Protein AF-A0A3M1VSJ2-F1 (afdb_monomer)

Mean predicted aligned error: 21.4 Å

Nearest PDB structures (foldseek):
  1m27-assembly1_A  TM=4.022E-01  e=3.064E+00  Homo sapiens
  2ysx-assembly1_A  TM=4.055E-01  e=4.580E+00  Homo sapiens

Foldseek 3Di:
DWDWDWAQDQDPVPRDRDIWIWTADPVQWIWTADPPPRDIDTRHHPVVRVVVVVVVPDDDPDDDDDDDDDDDDDDDDDDDDDDDDDDDDDDDPPPPDPPQPDVVQLLVQLVVLCVVVVFFSVLSSCCSRVVDPSVRRVVLLVVLVVVVVPDPPPPPPVVVVVVVVVVVVVVVVVVVPPDPDDDDDDDDDDDDDDDDDDDDPDDDDDPDPPDDPDPQCQDWDFFAEPVRATAKTWHLDVLVVLLCCCVRNVVFVKAWFFWFADVVGDPFKIWGWIATPPDVVRIKTFIWGDDVVNNTIMFHPSHDHGDIGHDDDDPRPGHTGTRDNDD

Radius of gyration: 34.45 Å; Cα contacts (8 Å, |Δi|>4): 408; chains: 1; bounding box: 85×85×110 Å

Secondary structure (DSSP, 8-state):
---EEEE----TTT---PPEEEEE-TTSEEEEEETTT--EEEEEEHHHHHHHHHHHT---------------------------------------PPPP--HHHHHHHHHHHHHHHT--HHHHHHHHTTSS-HHHHHHHHHHHHHHTT-S------HHHHHHHHHHHHHHHHHHHHS-------------------------PPPPPPPPPPPPP----EEEE-TTS-EEEEEESSHHHHHHHHHHH-TTS-EEEEEEEE-SS--TTEEEEEEEETTSSSSEEEEEEEEETTTTEEEEE-SSSPPPEEEPP-PPTT---EEPP---

Solvent-accessible surface area (backbone atoms only — not comparable to full-atom values): 20460 Å² total; per-residue (Å²): 135,75,63,78,45,80,44,88,44,66,40,85,88,76,72,50,79,48,60,22,48,32,43,56,45,99,87,57,29,27,37,35,33,33,75,87,79,67,50,76,47,70,78,38,54,49,69,63,52,54,53,48,54,54,61,73,67,56,78,81,79,79,82,78,89,82,81,90,83,89,82,89,82,85,82,87,88,87,88,77,91,84,83,87,83,84,88,81,90,74,90,69,78,76,79,71,72,77,74,76,71,54,68,70,57,26,53,56,46,7,51,54,45,12,67,74,66,73,41,57,55,68,52,19,35,35,35,45,68,66,79,38,55,70,69,57,41,54,49,50,54,50,49,28,60,54,54,69,71,64,59,84,76,74,77,78,52,66,66,59,58,51,50,51,53,51,52,54,52,52,54,53,50,53,62,71,67,53,79,80,79,84,79,88,89,82,88,86,92,85,88,86,89,89,89,84,80,94,74,79,87,76,77,74,80,72,83,75,74,79,78,73,79,76,76,81,75,83,59,73,45,80,31,54,27,96,87,67,42,55,1,21,34,36,15,71,40,64,61,60,32,36,51,48,48,34,66,65,44,76,89,43,71,42,42,50,48,22,46,31,67,38,89,78,78,42,97,54,38,33,25,34,31,27,38,27,84,82,44,88,70,36,53,26,23,32,60,33,35,58,37,78,92,76,66,23,20,32,29,53,83,42,66,45,65,50,65,74,43,74,47,78,88,73,63,80,75,66,73,59,49,73,41,81,65,85,126

Structure (mmCIF, N/CA/C/O backbone):
data_AF-A0A3M1VSJ2-F1
#
_entry.id   AF-A0A3M1VSJ2-F1
#
loop_
_atom_site.group_PDB
_atom_site.id
_atom_site.type_symbol
_atom_site.label_atom_id
_atom_site.label_alt_id
_atom_site.label_comp_id
_atom_site.label_asym_id
_atom_site.label_entity_id
_atom_site.label_seq_id
_atom_site.pdbx_PDB_ins_code
_atom_site.Cartn_x
_atom_site.Cartn_y
_atom_site.Cart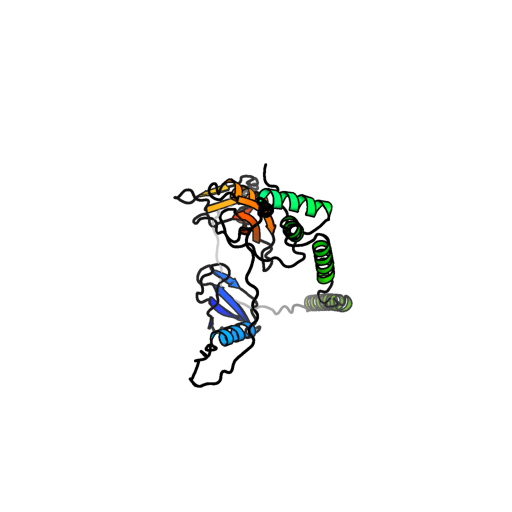n_z
_atom_site.occupancy
_atom_site.B_iso_or_equiv
_atom_site.auth_seq_id
_atom_site.auth_comp_id
_atom_site.auth_asym_id
_atom_site.auth_atom_id
_atom_site.pdbx_PDB_model_num
ATOM 1 N N . MET A 1 1 ? 21.092 -12.692 34.404 1.00 47.50 1 MET A N 1
ATOM 2 C CA . MET A 1 1 ? 21.188 -11.263 34.773 1.00 47.50 1 MET A CA 1
ATOM 3 C C . MET A 1 1 ? 21.092 -10.501 33.464 1.00 47.50 1 MET A C 1
ATOM 5 O O . MET A 1 1 ? 22.038 -10.584 32.698 1.00 47.50 1 MET A O 1
ATOM 9 N N . SER A 1 2 ? 19.942 -9.899 33.148 1.00 49.97 2 SER A N 1
ATOM 10 C CA . SER A 1 2 ? 19.773 -9.152 31.892 1.00 49.97 2 SER A CA 1
ATOM 11 C C . SER A 1 2 ? 20.467 -7.799 32.017 1.00 49.97 2 SER A C 1
ATOM 13 O O . SER A 1 2 ? 20.151 -7.023 32.921 1.00 49.97 2 SER A O 1
ATOM 15 N N . THR A 1 3 ? 21.435 -7.532 31.147 1.00 58.31 3 THR A N 1
ATOM 16 C CA . THR A 1 3 ? 22.119 -6.239 31.074 1.00 58.31 3 THR A CA 1
ATOM 17 C C . THR A 1 3 ? 21.271 -5.326 30.195 1.00 58.31 3 THR A C 1
ATOM 19 O O . THR A 1 3 ? 21.150 -5.567 28.999 1.00 58.31 3 THR A O 1
ATOM 22 N N . ALA A 1 4 ? 20.626 -4.319 30.784 1.00 61.38 4 ALA A N 1
ATOM 23 C CA . ALA A 1 4 ? 19.899 -3.319 30.010 1.00 61.38 4 ALA A CA 1
ATOM 24 C C . ALA A 1 4 ? 20.908 -2.332 29.409 1.00 61.38 4 ALA A C 1
ATOM 26 O O . ALA A 1 4 ? 21.629 -1.658 30.147 1.00 61.38 4 ALA A O 1
ATOM 27 N N . CYS A 1 5 ? 20.962 -2.256 28.081 1.00 66.38 5 CYS A N 1
ATOM 28 C CA . CYS A 1 5 ? 21.772 -1.280 27.358 1.00 66.38 5 CYS A CA 1
ATOM 29 C C . CYS A 1 5 ? 20.848 -0.301 26.625 1.00 66.38 5 CYS A C 1
ATOM 31 O O . CYS A 1 5 ? 19.807 -0.686 26.089 1.00 66.38 5 CYS A O 1
ATOM 33 N N . THR A 1 6 ? 21.216 0.976 26.607 1.00 65.31 6 THR A N 1
ATOM 34 C CA . THR A 1 6 ? 20.493 2.004 25.851 1.00 65.31 6 THR A CA 1
ATOM 35 C C . THR A 1 6 ? 21.225 2.224 24.541 1.00 65.31 6 THR A C 1
ATOM 37 O O . THR A 1 6 ? 22.411 2.542 24.568 1.00 65.31 6 THR A O 1
ATOM 40 N N . VAL A 1 7 ? 20.532 2.069 23.412 1.00 69.94 7 VAL A N 1
ATOM 41 C CA . VAL A 1 7 ? 21.132 2.267 22.088 1.00 69.94 7 VAL A CA 1
ATOM 42 C C . VAL A 1 7 ? 20.376 3.347 21.320 1.00 69.94 7 VAL A C 1
ATOM 44 O O . VAL A 1 7 ? 19.140 3.385 21.317 1.00 69.94 7 VAL A O 1
ATOM 47 N N . GLN A 1 8 ? 21.113 4.242 20.657 1.00 69.06 8 GLN A N 1
ATOM 48 C CA . GLN A 1 8 ? 20.529 5.271 19.800 1.00 69.06 8 GLN A CA 1
ATOM 49 C C . GLN A 1 8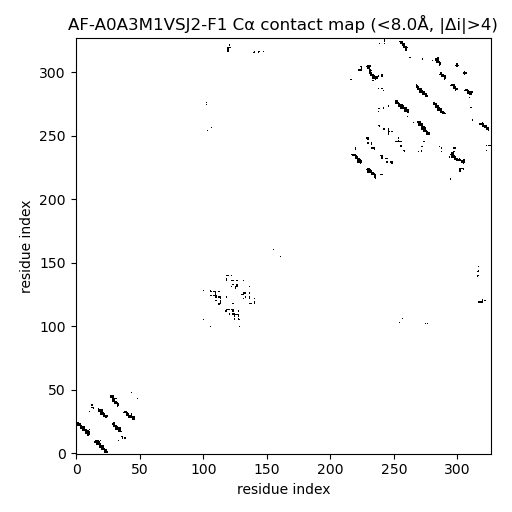 ? 20.187 4.687 18.427 1.00 69.06 8 GLN A C 1
ATOM 51 O O . GLN A 1 8 ? 21.039 4.525 17.559 1.00 69.06 8 GLN A O 1
ATOM 56 N N . PHE A 1 9 ? 18.905 4.395 18.224 1.00 71.25 9 PHE A N 1
ATOM 57 C CA . PHE A 1 9 ? 18.364 3.960 16.943 1.00 71.25 9 PHE A CA 1
ATOM 58 C C . PHE A 1 9 ? 17.183 4.826 16.529 1.00 71.25 9 PHE A C 1
ATOM 60 O O . PHE A 1 9 ? 16.376 5.256 17.348 1.00 71.25 9 PHE A O 1
ATOM 67 N N . PHE A 1 10 ? 17.029 5.011 15.221 1.00 74.00 10 PHE A N 1
ATOM 68 C CA . PHE A 1 10 ? 15.846 5.646 14.663 1.00 74.00 10 PHE A CA 1
ATOM 69 C C . PHE A 1 10 ? 14.708 4.634 14.591 1.00 74.00 10 PHE A C 1
ATOM 71 O O . PHE A 1 10 ? 14.761 3.657 13.839 1.00 74.00 10 PHE A O 1
ATOM 78 N N . CYS A 1 11 ? 13.642 4.881 15.348 1.00 76.69 11 CYS A N 1
ATOM 79 C CA . CYS A 1 11 ? 12.446 4.070 15.221 1.00 76.69 11 CYS A CA 1
ATOM 80 C C . CYS A 1 11 ? 11.749 4.395 13.894 1.00 76.69 11 CYS A C 1
ATOM 82 O O . CYS A 1 11 ? 11.155 5.461 13.723 1.00 76.69 11 CYS A O 1
ATOM 84 N N . VAL A 1 12 ? 11.760 3.432 12.971 1.00 74.75 12 VAL A N 1
ATOM 85 C CA . VAL A 1 12 ? 11.155 3.539 11.628 1.00 74.75 12 VAL A CA 1
ATOM 86 C C . VAL A 1 12 ? 9.660 3.894 11.691 1.00 74.75 12 VAL A C 1
ATOM 88 O O . VAL A 1 12 ? 9.103 4.480 10.765 1.00 74.75 12 VAL A O 1
ATOM 91 N N . THR A 1 13 ? 8.997 3.558 12.799 1.00 70.19 13 THR A N 1
ATOM 92 C CA . THR A 1 13 ? 7.559 3.768 13.008 1.00 70.19 13 THR A CA 1
ATOM 93 C C . THR A 1 13 ? 7.204 5.211 13.364 1.00 70.19 13 THR A C 1
ATOM 95 O O . THR A 1 13 ? 6.156 5.683 12.920 1.00 70.19 13 THR A O 1
ATOM 98 N N . CYS A 1 14 ? 8.024 5.900 14.162 1.00 77.00 14 CYS A N 1
ATOM 99 C CA . CYS A 1 14 ? 7.747 7.274 14.596 1.00 77.00 14 CYS A CA 1
ATOM 100 C C . CYS A 1 14 ? 8.678 8.322 13.979 1.00 77.00 14 CYS A C 1
ATOM 102 O O . CYS A 1 14 ? 8.377 9.502 14.097 1.00 77.00 14 CYS A O 1
ATOM 104 N N . GLY A 1 15 ? 9.770 7.928 13.314 1.00 66.62 15 GLY A N 1
ATOM 105 C CA . GLY A 1 15 ? 10.720 8.849 12.674 1.00 66.62 15 GLY A CA 1
ATOM 106 C C . GLY A 1 15 ? 11.572 9.668 13.651 1.00 66.62 15 GLY A C 1
ATOM 107 O O . GLY A 1 15 ? 12.531 10.308 13.235 1.00 66.62 15 GLY A O 1
ATOM 108 N N . ASP A 1 16 ? 11.254 9.619 14.943 1.00 62.22 16 ASP A N 1
ATOM 109 C CA . ASP A 1 16 ? 12.023 10.244 16.011 1.00 62.22 16 ASP A CA 1
ATOM 110 C C . ASP A 1 16 ? 13.300 9.434 16.295 1.00 62.22 16 ASP A C 1
ATOM 112 O O . ASP A 1 16 ? 13.242 8.245 16.625 1.00 62.22 16 ASP A O 1
ATOM 116 N N . GLY A 1 17 ? 14.456 10.096 16.198 1.00 59.28 17 GLY A N 1
ATOM 117 C CA . GLY A 1 17 ? 15.773 9.570 16.581 1.00 59.28 17 GLY A CA 1
ATOM 118 C C . GLY A 1 17 ? 15.986 9.542 18.090 1.00 59.28 17 GLY A C 1
ATOM 119 O O . GLY A 1 17 ? 16.930 10.146 18.586 1.00 59.28 17 GLY A O 1
ATOM 120 N N . ARG A 1 18 ? 15.067 8.923 18.835 1.00 63.59 18 ARG A N 1
ATOM 121 C CA . ARG A 1 18 ? 15.167 8.798 20.295 1.00 63.59 18 ARG A CA 1
ATOM 122 C C . ARG A 1 18 ? 15.625 7.405 20.705 1.00 63.59 18 ARG A C 1
ATOM 124 O O . ARG A 1 18 ? 15.374 6.428 20.009 1.00 63.59 18 ARG A O 1
ATOM 131 N N . GLU A 1 19 ? 16.246 7.358 21.877 1.00 70.12 19 GLU A N 1
ATOM 132 C CA . GLU A 1 19 ? 16.793 6.168 22.527 1.00 70.12 19 GLU A CA 1
ATOM 133 C C . GLU A 1 19 ? 15.803 4.992 22.539 1.00 70.12 19 GLU A C 1
ATOM 135 O O . GLU A 1 19 ? 14.631 5.132 22.909 1.00 70.12 19 GLU A O 1
ATOM 140 N N . MET A 1 20 ? 16.285 3.821 22.119 1.00 80.19 20 MET A N 1
ATOM 141 C CA . MET A 1 20 ? 15.569 2.556 22.250 1.00 80.19 20 MET A CA 1
ATOM 142 C C . MET A 1 20 ? 16.160 1.774 23.423 1.00 80.19 20 MET A C 1
ATOM 144 O O . MET A 1 20 ? 17.380 1.726 23.597 1.00 80.19 20 MET A O 1
ATOM 148 N N . SER A 1 21 ? 15.300 1.148 24.224 1.00 81.94 21 SER A N 1
ATOM 149 C CA . SER A 1 21 ? 15.745 0.230 25.271 1.00 81.94 21 SER A CA 1
ATOM 150 C C . SER A 1 21 ? 16.064 -1.121 24.642 1.00 81.94 21 SER A C 1
ATOM 152 O O . SER A 1 21 ? 15.198 -1.678 23.962 1.00 81.94 21 SER A O 1
ATOM 154 N N . ALA A 1 22 ? 17.271 -1.637 24.867 1.00 85.44 22 ALA A N 1
ATOM 155 C CA . ALA A 1 22 ? 17.683 -2.955 24.412 1.00 85.44 22 ALA A CA 1
ATOM 156 C C . ALA A 1 22 ? 17.707 -3.946 25.579 1.00 85.44 22 ALA A C 1
ATOM 158 O O . ALA A 1 22 ? 18.311 -3.677 26.621 1.00 85.44 22 ALA A O 1
ATOM 159 N N . GLU A 1 23 ? 17.079 -5.101 25.381 1.00 87.25 23 GLU A N 1
ATOM 160 C CA . GLU A 1 23 ? 17.193 -6.254 26.267 1.00 87.25 23 GLU A CA 1
ATOM 161 C C . GLU A 1 23 ? 17.887 -7.399 25.525 1.00 87.25 23 GLU A C 1
ATOM 163 O O . GLU A 1 23 ? 17.466 -7.813 24.443 1.00 87.25 23 GLU A O 1
ATOM 168 N N . GLU A 1 24 ? 18.986 -7.888 26.097 1.00 86.31 24 GLU A N 1
ATOM 169 C CA . GLU A 1 24 ? 19.729 -9.027 25.563 1.00 86.31 24 GLU A CA 1
ATOM 170 C C . GLU A 1 24 ? 19.132 -10.342 26.061 1.00 86.31 24 GLU A C 1
ATOM 172 O O . GLU A 1 24 ? 18.945 -10.553 27.263 1.00 86.31 24 GLU A O 1
ATOM 177 N N . ARG A 1 25 ? 18.843 -11.236 25.117 1.00 87.31 25 ARG A N 1
ATOM 178 C CA . ARG A 1 25 ? 18.373 -12.596 25.373 1.00 87.31 25 ARG A CA 1
ATOM 179 C C . ARG A 1 25 ? 19.556 -13.547 25.556 1.00 87.31 25 ARG A C 1
ATOM 181 O O . ARG A 1 25 ? 20.661 -13.304 25.078 1.00 87.31 25 ARG A O 1
ATOM 188 N N . GLU A 1 26 ? 19.303 -14.691 26.190 1.00 82.94 26 GLU A N 1
ATOM 189 C CA . GLU A 1 26 ? 20.313 -15.742 26.415 1.00 82.94 26 GLU A CA 1
ATOM 190 C C . GLU A 1 26 ? 20.901 -16.335 25.118 1.00 82.94 26 GLU A C 1
ATOM 192 O O . GLU A 1 26 ? 21.971 -16.936 25.147 1.00 82.94 26 GLU A O 1
ATOM 197 N N . ASP A 1 27 ? 20.226 -16.159 23.979 1.00 84.25 27 ASP A N 1
ATOM 198 C CA . ASP A 1 27 ? 20.672 -16.588 22.649 1.00 84.25 27 ASP A CA 1
ATOM 199 C C . ASP A 1 27 ? 21.572 -15.553 21.933 1.00 84.25 27 ASP A C 1
ATOM 201 O O . ASP A 1 27 ? 21.979 -15.784 20.793 1.00 84.25 27 ASP A O 1
ATOM 205 N N . GLY A 1 28 ? 21.908 -14.432 22.587 1.00 84.06 28 GLY A N 1
ATOM 206 C CA . GLY A 1 28 ? 22.745 -13.363 22.026 1.00 84.06 28 GLY A CA 1
ATOM 207 C C . GLY A 1 28 ? 22.013 -12.444 21.040 1.00 84.06 28 GLY A C 1
ATOM 208 O O . GLY A 1 28 ? 22.646 -11.654 20.331 1.00 84.06 28 GLY A O 1
ATOM 209 N N . LEU A 1 29 ? 20.682 -12.550 20.966 1.00 87.12 29 LEU A N 1
ATOM 210 C CA . LEU A 1 29 ? 19.832 -11.642 20.203 1.00 87.12 29 LEU A CA 1
ATOM 211 C C . LEU A 1 29 ? 19.319 -10.508 21.094 1.00 87.12 29 LEU A C 1
ATOM 213 O O . LEU A 1 29 ? 19.080 -10.677 22.289 1.00 87.12 29 LEU A O 1
ATOM 217 N N . LEU A 1 30 ? 19.119 -9.344 20.485 1.00 86.44 30 LEU A N 1
ATOM 218 C CA . LEU A 1 30 ? 18.579 -8.160 21.135 1.00 86.44 30 LEU A CA 1
ATOM 219 C C . LEU A 1 30 ? 17.105 -7.981 20.775 1.00 86.44 30 LEU A C 1
ATOM 221 O O . LEU A 1 30 ? 16.714 -8.055 19.601 1.00 86.44 30 LEU A O 1
ATOM 225 N N . ASP A 1 31 ? 16.318 -7.687 21.802 1.00 86.50 31 ASP A N 1
ATOM 226 C CA . ASP A 1 31 ? 14.961 -7.176 21.703 1.00 86.50 31 ASP A CA 1
ATOM 227 C C . ASP A 1 31 ? 15.002 -5.663 21.992 1.00 86.50 31 ASP A C 1
ATOM 229 O O . ASP A 1 31 ? 15.399 -5.225 23.070 1.00 86.50 31 ASP A O 1
ATOM 233 N N . LEU A 1 32 ? 14.646 -4.843 21.001 1.00 88.38 32 LEU A N 1
ATOM 234 C CA . LEU A 1 32 ? 14.640 -3.383 21.094 1.00 88.38 32 LEU A CA 1
ATOM 235 C C . LEU A 1 32 ? 13.206 -2.872 21.226 1.00 88.38 32 LEU A C 1
ATOM 237 O O . LEU A 1 32 ? 12.345 -3.206 20.409 1.00 88.38 32 LEU A O 1
ATOM 241 N N . VAL A 1 33 ? 12.956 -1.998 22.199 1.00 86.56 33 VAL A N 1
ATOM 242 C CA . VAL A 1 33 ? 11.653 -1.346 22.384 1.00 86.56 33 VAL A CA 1
ATOM 243 C C . VAL A 1 33 ? 11.795 0.156 22.225 1.00 86.56 33 VAL A C 1
ATOM 245 O O . VAL A 1 33 ? 12.609 0.808 22.879 1.00 86.56 33 VAL A O 1
ATOM 248 N N . CYS A 1 34 ? 10.983 0.732 21.343 1.00 83.75 34 CYS A N 1
ATOM 249 C CA . CYS A 1 34 ? 10.929 2.175 21.188 1.00 83.75 34 CYS A CA 1
ATOM 250 C C . CYS A 1 34 ? 10.181 2.802 22.371 1.00 83.75 34 CYS A C 1
ATOM 252 O O . CYS A 1 34 ? 8.973 2.601 22.512 1.00 83.75 34 CYS A O 1
ATOM 254 N N . GLY A 1 35 ? 10.858 3.641 23.158 1.00 77.75 35 GLY A N 1
ATOM 255 C CA . GLY A 1 35 ? 10.241 4.327 24.299 1.00 77.75 35 GLY A CA 1
ATOM 256 C C . GLY A 1 35 ? 9.098 5.285 23.928 1.00 77.75 35 GLY A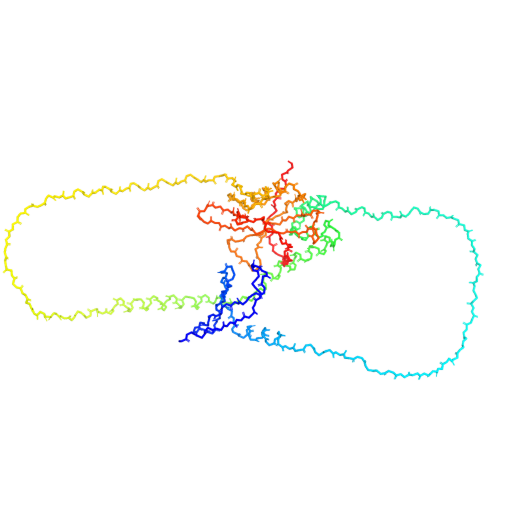 C 1
ATOM 257 O O . GLY A 1 35 ? 8.242 5.566 24.759 1.00 77.75 35 GLY A O 1
ATOM 258 N N . ALA A 1 36 ? 9.040 5.767 22.679 1.00 78.44 36 ALA A N 1
ATOM 259 C CA . ALA A 1 36 ? 8.026 6.730 22.237 1.00 78.44 36 ALA A CA 1
ATOM 260 C C . ALA A 1 36 ? 6.712 6.079 21.776 1.00 78.44 36 ALA A C 1
ATOM 262 O O . ALA A 1 36 ? 5.630 6.577 22.082 1.00 78.44 36 ALA A O 1
ATOM 263 N N . CYS A 1 37 ? 6.790 4.987 21.010 1.00 81.62 37 CYS A N 1
ATOM 264 C CA . CYS A 1 37 ? 5.609 4.344 20.421 1.00 81.62 37 CYS A CA 1
ATOM 265 C C . CYS A 1 37 ? 5.358 2.913 20.912 1.00 81.62 37 CYS A C 1
ATOM 267 O O . CYS A 1 37 ? 4.342 2.328 20.541 1.00 81.62 37 CYS A O 1
ATOM 269 N N . GLY A 1 38 ? 6.255 2.354 21.731 1.00 82.81 38 GLY A N 1
ATOM 270 C CA . GLY A 1 38 ? 6.161 0.985 22.245 1.00 82.81 38 GLY A CA 1
ATOM 271 C C . GLY A 1 38 ? 6.393 -0.098 21.190 1.00 82.81 38 GLY A C 1
ATOM 272 O O . GLY A 1 38 ? 6.079 -1.260 21.430 1.00 82.81 38 GLY A O 1
ATOM 273 N N . GLU A 1 39 ? 6.893 0.265 20.006 1.00 82.06 39 GLU A N 1
ATOM 274 C CA . GLU A 1 39 ? 7.179 -0.697 18.942 1.00 82.06 39 GLU A CA 1
ATOM 275 C C . GLU A 1 39 ? 8.334 -1.617 19.354 1.00 82.06 39 GLU A C 1
ATOM 277 O O . GLU A 1 39 ? 9.373 -1.139 19.813 1.00 82.06 39 GLU A O 1
ATOM 282 N N . HIS A 1 40 ? 8.139 -2.921 19.157 1.00 88.25 40 HIS A N 1
ATOM 283 C CA . HIS A 1 40 ? 9.075 -3.972 19.545 1.00 88.25 40 HIS A CA 1
ATOM 284 C C . HIS A 1 40 ? 9.772 -4.543 18.306 1.00 88.25 40 HIS A C 1
ATOM 286 O O . HIS A 1 40 ? 9.113 -4.993 17.363 1.00 88.25 40 HIS A O 1
ATOM 292 N N . TYR A 1 41 ? 11.099 -4.559 18.316 1.00 85.25 41 TYR A N 1
ATOM 293 C CA . TYR A 1 41 ? 11.934 -5.149 17.278 1.00 85.25 41 TYR A CA 1
ATOM 294 C C . TYR A 1 41 ? 12.724 -6.294 17.897 1.00 85.25 41 TYR A C 1
ATOM 296 O O . TYR A 1 41 ? 13.563 -6.064 18.754 1.00 85.25 41 TYR A O 1
ATOM 304 N N . SER A 1 42 ? 12.438 -7.523 17.482 1.00 90.50 42 SER A N 1
ATOM 305 C CA . SER A 1 42 ? 13.046 -8.723 18.059 1.00 90.50 42 SER A CA 1
ATOM 306 C C . SER A 1 42 ? 13.990 -9.419 17.089 1.00 90.50 42 SER A C 1
ATOM 308 O O . SER A 1 42 ? 13.843 -9.284 15.870 1.00 90.50 42 SER A O 1
ATOM 310 N N . ASN A 1 43 ? 14.869 -10.260 17.630 1.00 88.31 43 ASN A N 1
ATOM 311 C CA . ASN A 1 43 ? 15.847 -11.059 16.881 1.00 88.31 43 ASN A CA 1
ATOM 312 C C . ASN A 1 43 ? 16.905 -10.218 16.152 1.00 88.31 43 ASN A C 1
ATOM 314 O O . ASN A 1 43 ? 17.291 -10.542 15.025 1.00 88.31 43 ASN A O 1
ATOM 318 N N . ILE A 1 44 ? 17.361 -9.125 16.765 1.00 85.81 44 ILE A N 1
ATOM 319 C CA . ILE A 1 44 ? 18.423 -8.301 16.188 1.00 85.81 44 ILE A CA 1
ATOM 320 C C . ILE A 1 44 ? 19.778 -8.858 16.643 1.00 85.81 44 ILE A C 1
ATOM 322 O O . ILE A 1 44 ? 20.015 -8.940 17.847 1.00 85.81 44 ILE A O 1
ATOM 326 N N . PRO A 1 45 ? 20.685 -9.244 15.726 1.00 86.81 45 PRO A N 1
ATOM 327 C CA . PRO A 1 45 ? 22.013 -9.707 16.111 1.00 86.81 45 PRO A CA 1
ATOM 328 C C . PRO A 1 45 ? 22.785 -8.586 16.803 1.00 86.81 45 PRO A C 1
ATOM 330 O O . PRO A 1 45 ? 22.872 -7.482 16.261 1.00 86.81 45 PRO A O 1
ATOM 333 N N . ARG A 1 46 ? 23.401 -8.876 17.951 1.00 82.50 46 ARG A N 1
ATOM 334 C CA . ARG A 1 46 ? 24.235 -7.912 18.683 1.00 82.50 46 ARG A CA 1
ATOM 335 C C . ARG A 1 46 ? 25.320 -7.276 17.809 1.00 82.50 46 ARG A C 1
ATOM 337 O O . ARG A 1 46 ? 25.471 -6.059 17.800 1.00 82.50 46 ARG A O 1
ATOM 344 N N . GLU A 1 47 ? 25.971 -8.074 16.965 1.00 84.81 47 GLU A N 1
ATOM 345 C CA . GLU A 1 47 ? 26.982 -7.587 16.016 1.00 84.81 47 GLU A CA 1
ATOM 346 C C . GLU A 1 47 ? 26.447 -6.527 15.038 1.00 84.81 47 GLU A C 1
ATOM 348 O O . GLU A 1 47 ? 27.194 -5.670 14.571 1.00 84.81 47 GLU A O 1
ATOM 353 N N . ALA A 1 48 ? 25.162 -6.592 14.673 1.00 79.94 48 ALA A N 1
ATOM 354 C CA . ALA A 1 48 ? 24.560 -5.609 13.775 1.00 79.94 48 ALA A CA 1
ATOM 355 C C . ALA A 1 48 ? 24.407 -4.249 14.466 1.00 79.94 48 ALA A C 1
ATOM 357 O O . ALA A 1 48 ? 24.555 -3.216 13.814 1.00 79.94 48 ALA A O 1
ATOM 358 N N . VAL A 1 49 ? 24.151 -4.261 15.776 1.00 81.38 49 VAL A N 1
ATOM 359 C CA . VAL A 1 49 ? 24.067 -3.056 16.601 1.00 81.38 49 VAL A CA 1
ATOM 360 C C . VAL A 1 49 ? 25.446 -2.441 16.809 1.00 81.38 49 VAL A C 1
ATOM 362 O O . VAL A 1 49 ? 25.630 -1.263 16.522 1.00 81.38 49 VAL A O 1
ATOM 365 N N . GLU A 1 50 ? 26.437 -3.252 17.176 1.00 82.12 50 GLU A N 1
ATOM 366 C CA . GLU A 1 50 ? 27.815 -2.790 17.394 1.00 82.12 50 GLU A CA 1
ATOM 367 C C . GLU A 1 50 ? 28.440 -2.202 16.114 1.00 82.12 50 GLU A C 1
ATOM 369 O O . GLU A 1 50 ? 29.098 -1.163 16.159 1.00 82.12 50 GLU A O 1
ATOM 374 N N . ARG A 1 51 ? 28.184 -2.802 14.938 1.00 81.56 51 ARG A N 1
ATOM 375 C CA . ARG A 1 51 ? 28.617 -2.228 13.646 1.00 81.56 51 ARG A CA 1
ATOM 376 C C . ARG A 1 51 ? 27.986 -0.864 13.371 1.00 81.56 51 ARG A C 1
ATOM 378 O O . ARG A 1 51 ? 28.635 -0.012 12.768 1.00 81.56 51 ARG A O 1
ATOM 385 N N . PHE A 1 52 ? 26.729 -0.670 13.765 1.00 77.44 52 PHE A N 1
ATOM 386 C CA . PHE A 1 52 ? 26.021 0.589 13.552 1.00 77.44 52 PHE A CA 1
ATOM 387 C C . PHE A 1 52 ? 26.550 1.688 14.479 1.00 77.44 52 PHE A C 1
ATOM 389 O O . PHE A 1 52 ? 26.844 2.787 14.011 1.00 77.44 52 PHE A O 1
ATOM 396 N N . GLU A 1 53 ? 26.764 1.375 15.759 1.00 78.25 53 GLU A N 1
ATOM 397 C CA . GLU A 1 53 ? 27.370 2.303 16.721 1.00 78.25 53 GLU A CA 1
ATOM 398 C C . GLU A 1 53 ? 28.792 2.707 16.299 1.00 78.25 53 GLU A C 1
ATOM 400 O O . GLU A 1 53 ? 29.123 3.897 16.292 1.00 78.25 53 GLU A O 1
ATOM 405 N N . ALA A 1 54 ? 29.606 1.745 15.849 1.00 75.50 54 ALA A N 1
ATOM 406 C CA . ALA A 1 54 ? 30.949 2.005 15.329 1.00 75.50 54 ALA A CA 1
ATOM 407 C C . ALA A 1 54 ? 30.941 2.901 14.076 1.00 75.50 54 ALA A C 1
ATOM 409 O O . ALA A 1 54 ? 31.773 3.802 13.946 1.00 75.50 54 ALA A O 1
ATOM 410 N N . ALA A 1 55 ? 29.978 2.700 13.171 1.00 70.25 55 ALA A N 1
ATOM 411 C CA . ALA A 1 55 ? 29.814 3.545 11.990 1.00 70.25 55 ALA A CA 1
ATOM 412 C C . ALA A 1 55 ? 29.361 4.970 12.356 1.00 70.25 55 ALA A C 1
ATOM 414 O O . ALA A 1 55 ? 29.830 5.930 11.753 1.00 70.25 55 ALA A O 1
ATOM 415 N N . SER A 1 56 ? 28.499 5.122 13.368 1.00 65.75 56 SER A N 1
ATOM 416 C CA . SER A 1 56 ? 28.041 6.436 13.846 1.00 65.75 56 SER A CA 1
ATOM 417 C C . SER A 1 56 ? 29.081 7.213 14.662 1.00 65.75 56 SER A C 1
ATOM 419 O O . SER A 1 56 ? 28.973 8.429 14.781 1.00 65.75 56 SER A O 1
ATOM 421 N N . SER A 1 57 ? 30.096 6.525 15.194 1.00 64.31 57 SER A N 1
ATOM 422 C CA . SER A 1 57 ? 31.148 7.112 16.036 1.00 64.31 57 SER A CA 1
ATOM 423 C C . SER A 1 57 ? 32.426 7.463 15.263 1.00 64.31 57 SER A C 1
ATOM 425 O O . SER A 1 57 ? 33.382 7.948 15.864 1.00 64.31 57 SER A O 1
ATOM 427 N N . SER A 1 58 ? 32.477 7.208 13.949 1.00 51.50 58 SER A N 1
ATOM 428 C CA . SER A 1 58 ? 33.640 7.557 13.124 1.00 51.50 58 SER A CA 1
ATOM 429 C C . SER A 1 58 ? 33.616 9.058 12.808 1.00 51.50 58 SER A C 1
ATOM 431 O O . SER A 1 58 ? 32.682 9.508 12.140 1.00 51.50 58 SER A O 1
ATOM 433 N N . PRO A 1 59 ? 34.598 9.855 13.269 1.00 43.66 59 PRO A N 1
ATOM 434 C CA . PRO A 1 59 ? 34.658 11.268 12.930 1.00 43.66 59 PRO A CA 1
ATOM 435 C C . PRO A 1 59 ? 34.969 11.417 11.439 1.00 43.66 59 PRO A C 1
ATOM 437 O O . PRO A 1 59 ? 35.963 10.887 10.945 1.00 43.66 59 PRO A O 1
ATOM 440 N N . SER A 1 60 ? 34.113 12.140 10.721 1.00 46.31 60 SER A N 1
ATOM 441 C CA . SER A 1 60 ? 34.420 12.642 9.384 1.00 46.31 60 SER A CA 1
ATOM 442 C C . SER A 1 60 ? 35.668 13.523 9.474 1.00 46.31 60 SER A C 1
ATOM 444 O O . SER A 1 60 ? 35.592 14.633 9.994 1.00 46.31 60 SER A O 1
ATOM 446 N N . GLU A 1 61 ? 36.816 13.030 9.006 1.00 44.38 61 GLU A N 1
ATOM 447 C CA . GLU A 1 61 ? 37.993 13.866 8.760 1.00 44.38 61 GLU A CA 1
ATOM 448 C C . GLU A 1 61 ? 37.624 14.918 7.706 1.00 44.38 61 GLU A C 1
ATOM 450 O O . GLU A 1 61 ? 37.441 14.622 6.523 1.00 44.38 61 GLU A O 1
ATOM 455 N N . GLU A 1 62 ? 37.464 16.156 8.167 1.00 44.22 62 GLU A N 1
ATOM 456 C CA . GLU A 1 62 ? 37.415 17.345 7.331 1.00 44.22 62 GLU A CA 1
ATOM 457 C C . GLU A 1 62 ? 38.768 17.489 6.622 1.00 44.22 62 GLU A C 1
ATOM 459 O O . GLU A 1 62 ? 39.792 17.782 7.235 1.00 44.22 62 GLU A O 1
ATOM 464 N N . ALA A 1 63 ? 38.782 17.250 5.312 1.00 40.25 63 ALA A N 1
ATOM 465 C CA . ALA A 1 63 ? 39.925 17.562 4.471 1.00 40.25 63 ALA A CA 1
ATOM 466 C C . ALA A 1 63 ? 39.999 19.085 4.263 1.00 40.25 63 ALA A C 1
ATOM 468 O O . ALA A 1 63 ? 39.229 19.654 3.486 1.00 40.25 63 ALA A O 1
ATOM 469 N N . GLU A 1 64 ? 40.933 19.743 4.950 1.00 42.53 64 GLU A N 1
ATOM 470 C CA . GLU A 1 64 ? 41.314 21.129 4.669 1.00 42.53 64 GLU A CA 1
ATOM 471 C C . GLU A 1 64 ? 42.081 21.243 3.331 1.00 42.53 64 GLU A C 1
ATOM 473 O O . GLU A 1 64 ? 42.951 20.415 3.042 1.00 42.53 64 GLU A O 1
ATOM 478 N N . PRO A 1 65 ? 41.835 22.286 2.512 1.00 49.22 65 PRO A N 1
ATOM 479 C CA . PRO A 1 65 ? 42.673 22.620 1.367 1.00 49.22 65 PRO A CA 1
ATOM 480 C C . PRO A 1 65 ? 43.813 23.565 1.784 1.00 49.22 65 PRO A C 1
ATOM 482 O O . PRO A 1 65 ? 43.580 24.683 2.242 1.00 49.22 65 PRO A O 1
ATOM 485 N N . SER A 1 66 ? 45.061 23.138 1.573 1.00 48.09 66 SER A N 1
ATOM 486 C CA . SER A 1 66 ? 46.266 23.934 1.838 1.00 48.09 66 SER A CA 1
ATOM 487 C C . SER A 1 66 ? 47.006 24.301 0.544 1.00 48.09 66 SER A C 1
ATOM 489 O O . SER A 1 66 ? 47.435 23.422 -0.197 1.00 48.09 66 SER A O 1
ATOM 491 N N . GLY A 1 67 ? 47.182 25.611 0.321 1.00 36.72 67 GLY A N 1
ATOM 492 C CA . GLY A 1 67 ? 48.463 26.191 -0.116 1.00 36.72 67 GLY A CA 1
ATOM 493 C C . GLY A 1 67 ? 48.771 26.361 -1.615 1.00 36.72 67 GLY A C 1
ATOM 494 O O . GLY A 1 67 ? 49.362 25.485 -2.226 1.00 36.72 67 GLY A O 1
ATOM 495 N N . GLY A 1 68 ? 48.448 27.552 -2.143 1.00 37.09 68 GLY A N 1
ATOM 496 C CA . GLY A 1 68 ? 49.342 28.548 -2.783 1.00 37.09 68 GLY A CA 1
ATOM 497 C C . GLY A 1 68 ? 50.459 28.163 -3.777 1.00 37.09 68 GLY A C 1
ATOM 498 O O . GLY A 1 68 ? 51.309 27.327 -3.493 1.00 37.09 68 GLY A O 1
ATOM 499 N N . GLY A 1 69 ? 50.559 28.938 -4.869 1.00 31.89 69 GLY A N 1
ATOM 500 C CA . GLY A 1 69 ? 51.781 29.062 -5.678 1.00 31.89 69 GLY A CA 1
ATOM 501 C C . GLY A 1 69 ? 51.561 29.704 -7.052 1.00 31.89 69 GLY A C 1
ATOM 502 O O . GLY A 1 69 ? 51.051 29.054 -7.958 1.00 31.89 69 GLY A O 1
ATOM 503 N N . ASP A 1 70 ? 51.947 30.975 -7.173 1.00 37.44 70 ASP A N 1
ATOM 504 C CA . ASP A 1 70 ? 51.948 31.809 -8.379 1.00 37.44 70 ASP A CA 1
ATOM 505 C C . ASP A 1 70 ? 52.978 31.391 -9.457 1.00 37.44 70 ASP A C 1
ATOM 507 O O . ASP A 1 70 ? 53.912 30.635 -9.209 1.00 37.44 70 ASP A O 1
ATOM 511 N N . GLU A 1 71 ? 52.820 32.040 -10.618 1.00 38.75 71 GLU A N 1
ATOM 512 C CA . GLU A 1 71 ? 53.810 32.343 -11.669 1.00 38.75 71 GLU A CA 1
ATOM 513 C C . GLU A 1 71 ? 53.838 31.498 -12.963 1.00 38.75 71 GLU A C 1
ATOM 515 O O . GLU A 1 71 ? 54.387 30.408 -13.068 1.00 38.75 71 GLU A O 1
ATOM 520 N N . ALA A 1 72 ? 53.314 32.162 -14.003 1.00 34.38 72 ALA A N 1
ATOM 521 C CA . ALA A 1 72 ? 53.947 32.402 -15.301 1.00 34.38 72 ALA A CA 1
ATOM 522 C C . ALA A 1 72 ? 54.326 31.207 -16.198 1.00 34.38 72 ALA A C 1
ATOM 524 O O . ALA A 1 72 ? 55.378 30.601 -16.055 1.00 34.38 72 ALA A O 1
ATOM 525 N N . ALA A 1 73 ? 53.569 31.046 -17.291 1.00 31.98 73 ALA A N 1
ATOM 526 C CA . ALA A 1 73 ? 54.111 31.157 -18.653 1.00 31.98 73 ALA A CA 1
ATOM 527 C C . ALA A 1 73 ? 52.989 31.041 -19.699 1.00 31.98 73 ALA A C 1
ATOM 529 O O . ALA A 1 73 ? 52.413 29.981 -19.924 1.00 31.98 73 ALA A O 1
ATOM 530 N N . THR A 1 74 ? 52.709 32.142 -20.396 1.00 35.44 74 THR A N 1
ATOM 531 C CA . THR A 1 74 ? 52.142 32.112 -21.755 1.00 35.44 74 THR A CA 1
ATOM 532 C C . THR A 1 74 ? 53.303 31.913 -22.740 1.00 35.44 74 THR A C 1
ATOM 534 O O . THR A 1 74 ? 54.391 32.437 -22.492 1.00 35.44 74 THR A O 1
ATOM 537 N N . PRO A 1 75 ? 53.096 31.252 -23.893 1.00 42.38 75 PRO A N 1
ATOM 538 C CA . PRO A 1 75 ? 52.973 32.078 -25.093 1.00 42.38 75 PRO A CA 1
ATOM 539 C C . PRO A 1 75 ? 51.936 31.585 -26.122 1.00 42.38 75 PRO A C 1
ATOM 541 O O . PRO A 1 75 ? 51.874 30.423 -26.498 1.00 42.38 75 PRO A O 1
ATOM 544 N N . ARG A 1 76 ? 51.172 32.571 -26.605 1.00 31.05 76 ARG A N 1
ATOM 545 C CA . ARG A 1 76 ? 50.835 32.899 -28.002 1.00 31.05 76 ARG A CA 1
ATOM 546 C C . ARG A 1 76 ? 50.553 31.789 -29.036 1.00 31.05 76 ARG A C 1
ATOM 548 O O . ARG A 1 76 ? 51.442 31.074 -29.473 1.00 31.05 76 ARG A O 1
ATOM 555 N N . ALA A 1 77 ? 49.388 32.017 -29.652 1.00 28.55 77 ALA A N 1
ATOM 556 C CA . ALA A 1 77 ? 49.120 32.090 -31.094 1.00 28.55 77 ALA A CA 1
ATOM 557 C C . ALA A 1 77 ? 48.587 30.829 -31.791 1.00 28.55 77 ALA A C 1
ATOM 559 O O . ALA A 1 77 ? 49.341 29.962 -32.202 1.00 28.55 77 ALA A O 1
ATOM 560 N N . LEU A 1 78 ? 47.301 30.871 -32.151 1.00 32.75 78 LEU A N 1
ATOM 561 C CA . LEU A 1 78 ? 46.935 31.064 -33.555 1.00 32.75 78 LEU A CA 1
ATOM 562 C C . LEU A 1 78 ? 45.511 31.610 -33.678 1.00 32.75 78 LEU A C 1
ATOM 564 O O . LEU A 1 78 ? 44.617 31.321 -32.894 1.00 32.75 78 LEU A O 1
ATOM 568 N N . ARG A 1 79 ? 45.383 32.506 -34.648 1.00 30.67 79 ARG A N 1
ATOM 569 C CA . ARG A 1 79 ? 44.331 33.488 -34.867 1.00 30.67 79 ARG A CA 1
ATOM 570 C C . ARG A 1 79 ? 43.766 33.189 -36.249 1.00 30.67 79 ARG A C 1
ATOM 572 O O . ARG A 1 79 ? 44.486 33.392 -37.217 1.00 30.67 79 ARG A O 1
ATOM 579 N N . GLN A 1 80 ? 42.519 32.748 -36.339 1.00 34.19 80 GLN A N 1
ATOM 580 C CA . GLN A 1 80 ? 41.693 32.739 -37.557 1.00 34.19 80 GLN A CA 1
ATOM 581 C C . GLN A 1 80 ? 40.246 32.872 -37.055 1.00 34.19 80 GLN A C 1
ATOM 583 O O . GLN A 1 80 ? 39.759 31.988 -36.366 1.00 34.19 80 GLN A O 1
ATOM 588 N N . LYS A 1 81 ? 39.637 34.064 -37.060 1.00 35.03 81 LYS A N 1
ATOM 589 C CA . LYS A 1 81 ? 39.078 34.796 -38.212 1.00 35.03 81 LYS A CA 1
ATOM 590 C C . LYS A 1 81 ? 38.116 33.914 -39.008 1.00 35.03 81 LYS A C 1
ATOM 592 O O . LYS A 1 81 ? 38.571 33.252 -39.925 1.00 35.03 81 LYS A O 1
ATOM 597 N N . ILE A 1 82 ? 36.831 33.986 -38.661 1.00 35.44 82 ILE A N 1
ATOM 598 C CA . ILE A 1 82 ? 35.696 34.169 -39.579 1.00 35.44 82 ILE A CA 1
ATOM 599 C C . ILE A 1 82 ? 34.611 34.897 -38.761 1.00 35.44 82 ILE A C 1
ATOM 601 O O . ILE A 1 82 ? 34.042 34.340 -37.829 1.00 35.44 82 ILE A O 1
ATOM 605 N N . GLU A 1 83 ? 34.398 36.169 -39.089 1.00 34.94 83 GLU A N 1
ATOM 606 C CA . GLU A 1 83 ? 33.160 36.913 -38.845 1.00 34.94 83 GLU A CA 1
ATOM 607 C C . GLU A 1 83 ? 32.529 37.182 -40.217 1.00 34.94 83 GLU A C 1
ATOM 609 O O . GLU A 1 83 ? 33.257 37.381 -41.195 1.00 34.94 83 GLU A O 1
ATOM 614 N N . GLY A 1 84 ? 31.195 37.224 -40.242 1.00 31.05 84 GLY A N 1
ATOM 615 C CA . GLY A 1 84 ? 30.332 37.449 -41.406 1.00 31.05 84 GLY A CA 1
ATOM 616 C C . GLY A 1 84 ? 29.558 36.166 -41.734 1.00 31.05 84 GLY A C 1
ATOM 617 O O . GLY A 1 84 ? 30.177 35.133 -41.930 1.00 31.05 84 GLY A O 1
ATOM 618 N N . GLU A 1 85 ? 28.230 36.103 -41.755 1.00 34.44 85 GLU A N 1
ATOM 619 C CA . GLU A 1 85 ? 27.228 37.140 -41.981 1.00 34.44 85 GLU A CA 1
ATOM 620 C C . GLU A 1 85 ? 25.916 36.794 -41.261 1.00 34.44 85 GLU A C 1
ATOM 622 O O . GLU A 1 85 ? 25.575 35.639 -41.008 1.00 34.44 85 GLU A O 1
ATOM 627 N N . THR A 1 86 ? 25.199 37.851 -40.909 1.00 35.75 86 THR A N 1
ATOM 628 C CA . THR A 1 86 ? 23.854 37.870 -40.352 1.00 35.75 86 THR A CA 1
ATOM 629 C C . THR A 1 86 ? 22.779 37.504 -41.375 1.00 35.75 86 THR A C 1
ATOM 631 O O . THR A 1 86 ? 22.867 37.878 -42.539 1.00 35.75 86 THR A O 1
ATOM 634 N N . SER A 1 87 ? 21.705 36.928 -40.825 1.00 42.28 87 SER A N 1
ATOM 635 C CA . SER A 1 87 ? 20.296 37.031 -41.229 1.00 42.28 87 SER A CA 1
ATOM 636 C C . SER A 1 87 ? 19.844 36.375 -42.537 1.00 42.28 87 SER A C 1
ATOM 638 O O . SER A 1 87 ? 19.925 36.983 -43.595 1.00 42.28 87 SER A O 1
ATOM 640 N N . GLU A 1 88 ? 19.139 35.250 -42.404 1.00 35.81 88 GLU A N 1
ATOM 641 C CA . GLU A 1 88 ? 17.804 35.101 -42.993 1.00 35.81 88 GLU A CA 1
ATOM 642 C C . GLU A 1 88 ? 16.957 34.191 -42.096 1.00 35.81 88 GLU A C 1
ATOM 644 O O . GLU A 1 88 ? 17.422 33.176 -41.577 1.00 35.81 88 GLU A O 1
ATOM 649 N N . GLY A 1 89 ? 15.736 34.641 -41.815 1.00 45.56 89 GLY A N 1
ATOM 650 C CA . GLY A 1 89 ? 14.831 34.005 -40.875 1.00 45.56 89 GLY A CA 1
ATOM 651 C C . GLY A 1 89 ? 14.272 32.688 -41.397 1.00 45.56 89 GLY A C 1
ATOM 652 O O . GLY A 1 89 ? 13.975 32.519 -42.576 1.00 45.56 89 GLY A O 1
ATOM 653 N N . THR A 1 90 ? 14.049 31.761 -40.478 1.00 38.75 90 THR A N 1
ATOM 654 C CA . THR A 1 90 ? 12.982 30.773 -40.593 1.00 38.75 90 THR A CA 1
ATOM 655 C C . THR A 1 90 ? 12.488 30.526 -39.179 1.00 38.75 90 THR A C 1
ATOM 657 O O . THR A 1 90 ? 13.179 29.907 -38.372 1.00 38.75 90 THR A O 1
ATOM 660 N N . ASP A 1 91 ? 11.310 31.071 -38.883 1.00 44.38 91 ASP A N 1
ATOM 661 C CA . ASP A 1 91 ? 10.499 30.713 -37.727 1.00 44.38 91 ASP A CA 1
ATOM 662 C C . ASP A 1 91 ? 10.234 29.201 -37.768 1.00 44.38 91 ASP A C 1
ATOM 664 O O . ASP A 1 91 ? 9.320 28.723 -38.441 1.00 44.38 91 ASP A O 1
ATOM 668 N N . GLN A 1 92 ? 11.061 28.426 -37.068 1.00 38.41 92 GLN A N 1
ATOM 669 C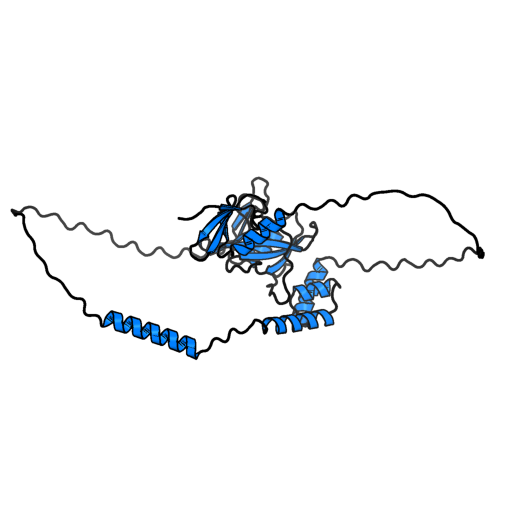 CA . GLN A 1 92 ? 10.680 27.086 -36.648 1.00 38.41 92 GLN A CA 1
ATOM 670 C C . GLN A 1 92 ? 9.824 27.239 -35.390 1.00 38.41 92 GLN A C 1
ATOM 672 O O . GLN A 1 92 ? 10.310 27.795 -34.400 1.00 38.41 92 GLN A O 1
ATOM 677 N N . PRO A 1 93 ? 8.562 26.769 -35.383 1.00 43.69 93 PRO A N 1
ATOM 678 C CA . PRO A 1 93 ? 7.828 26.668 -34.138 1.00 43.69 93 PRO A CA 1
ATOM 679 C C . PRO A 1 93 ? 8.610 25.706 -33.250 1.00 43.69 93 PRO A C 1
ATOM 681 O O . PRO A 1 93 ? 8.913 24.584 -33.661 1.00 43.69 93 PRO A O 1
ATOM 684 N N . ALA A 1 94 ? 8.977 26.184 -32.061 1.00 43.22 94 ALA A N 1
ATOM 685 C CA . ALA A 1 94 ? 9.545 25.361 -31.013 1.00 43.22 94 ALA A CA 1
ATOM 686 C C . ALA A 1 94 ? 8.702 24.088 -30.908 1.00 43.22 94 ALA A C 1
ATOM 688 O O . ALA A 1 94 ? 7.495 24.164 -30.675 1.00 43.22 94 ALA A O 1
ATOM 689 N N . GLU A 1 95 ? 9.338 22.944 -31.158 1.00 45.72 95 GLU A N 1
ATOM 690 C CA . GLU A 1 95 ? 8.760 21.626 -30.960 1.00 45.72 95 GLU A CA 1
ATOM 691 C C . GLU A 1 95 ? 8.345 21.550 -29.491 1.00 45.72 95 GLU A C 1
ATOM 693 O O . GLU A 1 95 ? 9.164 21.404 -28.583 1.00 45.72 95 GLU A O 1
ATOM 698 N N . GLU A 1 96 ? 7.061 21.821 -29.269 1.00 44.97 96 GLU A N 1
ATOM 699 C CA . GLU A 1 96 ? 6.425 21.870 -27.970 1.00 44.97 96 GLU A CA 1
ATOM 700 C C . GLU A 1 96 ? 6.640 20.496 -27.338 1.00 44.97 96 GLU A C 1
ATOM 702 O O . GLU A 1 96 ? 6.137 19.483 -27.835 1.00 44.97 96 GLU A O 1
ATOM 707 N N . ALA A 1 97 ? 7.472 20.454 -26.292 1.00 49.44 97 ALA A N 1
ATOM 708 C CA . ALA A 1 97 ? 7.747 19.234 -25.551 1.00 49.44 97 ALA A CA 1
ATOM 709 C C . ALA A 1 97 ? 6.409 18.535 -25.255 1.00 49.44 97 ALA A C 1
ATOM 711 O O . ALA A 1 97 ? 5.469 19.205 -24.808 1.00 49.44 97 ALA A O 1
ATOM 712 N N . PRO A 1 98 ? 6.282 17.223 -25.533 1.00 52.16 98 PRO A N 1
ATOM 713 C CA . PRO A 1 98 ? 5.005 16.536 -25.439 1.00 52.16 98 PRO A CA 1
ATOM 714 C C . PRO A 1 98 ? 4.411 16.785 -24.049 1.00 52.16 98 PRO A C 1
ATOM 716 O O . PRO A 1 98 ? 5.119 16.598 -23.055 1.00 52.16 98 PRO A O 1
ATOM 719 N N . PRO A 1 99 ? 3.145 17.237 -23.961 1.00 52.69 99 PRO A N 1
ATOM 720 C CA . PRO A 1 99 ? 2.567 17.693 -22.708 1.00 52.69 99 PRO A CA 1
ATOM 721 C C . PRO A 1 99 ? 2.701 16.588 -21.669 1.00 52.69 99 PRO A C 1
ATOM 723 O O . PRO A 1 99 ? 2.292 15.449 -21.929 1.00 52.69 99 PRO A O 1
ATOM 726 N N . GLU A 1 100 ? 3.279 16.924 -20.509 1.00 54.56 100 GLU A N 1
ATOM 727 C CA . GLU A 1 100 ? 3.456 15.970 -19.420 1.00 54.56 100 GLU A CA 1
ATOM 728 C C . GLU A 1 100 ? 2.139 15.213 -19.202 1.00 54.56 100 GLU A C 1
ATOM 730 O O . GLU A 1 100 ? 1.073 15.831 -19.033 1.00 54.56 100 GLU A O 1
ATOM 735 N N . PRO A 1 101 ? 2.155 13.870 -19.273 1.00 51.50 101 PRO A N 1
ATOM 736 C CA . PRO A 1 101 ? 0.935 13.095 -19.222 1.00 51.50 101 PRO A CA 1
ATOM 737 C C . PRO A 1 101 ? 0.265 13.349 -17.877 1.00 51.50 101 PRO A C 1
ATOM 739 O O . PRO A 1 101 ? 0.770 12.961 -16.825 1.00 51.50 101 PRO A O 1
ATOM 742 N N . ARG A 1 102 ? -0.906 13.998 -17.916 1.00 59.66 102 ARG A N 1
ATOM 743 C CA . ARG A 1 102 ? -1.730 14.233 -16.724 1.00 59.66 102 ARG A CA 1
ATOM 744 C C . ARG A 1 102 ? -1.826 12.916 -15.935 1.00 59.66 102 ARG A C 1
ATOM 746 O O . ARG A 1 102 ? -2.185 11.902 -16.536 1.00 59.66 102 ARG A O 1
ATOM 753 N N . PRO A 1 103 ? -1.606 12.906 -14.609 1.00 59.00 103 PRO A N 1
ATOM 754 C CA . PRO A 1 103 ? -1.392 11.673 -13.837 1.00 59.00 103 PRO A CA 1
ATOM 755 C C . PRO A 1 103 ? -2.535 10.647 -13.944 1.00 59.00 103 PRO A C 1
ATOM 757 O O . PRO A 1 103 ? -2.287 9.447 -13.959 1.00 59.00 103 PRO A O 1
ATOM 760 N N . ARG A 1 104 ? -3.775 11.107 -14.168 1.00 63.12 104 ARG A N 1
ATOM 761 C CA . ARG A 1 104 ? -4.935 10.231 -14.440 1.00 63.12 104 ARG A CA 1
ATOM 762 C C . ARG A 1 104 ? -4.787 9.409 -15.721 1.00 63.12 104 ARG A C 1
ATOM 764 O O . ARG A 1 104 ? -5.192 8.254 -15.784 1.00 63.12 104 ARG A O 1
ATOM 771 N N . HIS A 1 105 ? -4.223 10.011 -16.766 1.00 76.94 105 HIS A N 1
ATOM 772 C CA . HIS A 1 105 ? -4.003 9.321 -18.031 1.00 76.94 105 HIS A CA 1
ATOM 773 C C . HIS A 1 105 ? -2.889 8.278 -17.894 1.00 76.94 105 HIS A C 1
ATOM 775 O O . HIS A 1 105 ? -2.984 7.210 -18.492 1.00 76.94 105 HIS A O 1
ATOM 781 N N . ALA A 1 106 ? -1.872 8.553 -17.069 1.00 77.69 106 ALA A N 1
ATOM 782 C CA . ALA A 1 106 ? -0.790 7.613 -16.794 1.00 77.69 106 ALA A CA 1
ATOM 783 C C . ALA A 1 106 ? -1.285 6.364 -16.047 1.00 77.69 106 ALA A C 1
ATOM 785 O O . ALA A 1 106 ? -0.987 5.260 -16.489 1.00 77.69 106 ALA A O 1
ATOM 786 N N . VAL A 1 107 ? -2.104 6.508 -14.997 1.00 81.12 107 VAL A N 1
ATOM 787 C CA . VAL A 1 107 ? -2.663 5.366 -14.242 1.00 81.12 107 VAL A CA 1
ATOM 788 C C . VAL A 1 107 ? -3.571 4.501 -15.112 1.00 81.12 107 VAL A C 1
ATOM 790 O O . VAL A 1 107 ? -3.416 3.281 -15.150 1.00 81.12 107 VAL A O 1
ATOM 793 N N . GLU A 1 108 ? -4.490 5.111 -15.861 1.00 85.44 108 GLU A N 1
ATOM 794 C CA . GLU A 1 108 ? -5.402 4.353 -16.722 1.00 85.44 108 GLU A CA 1
ATOM 795 C C . GLU A 1 108 ? -4.650 3.660 -17.872 1.00 85.44 108 GLU A C 1
ATOM 797 O O . GLU A 1 108 ? -4.940 2.511 -18.218 1.00 85.44 108 GLU A O 1
ATOM 802 N N . LYS A 1 109 ? -3.642 4.327 -18.450 1.00 88.56 109 LYS A N 1
ATOM 803 C CA . LYS A 1 109 ? -2.743 3.730 -19.446 1.00 88.56 109 LYS A CA 1
ATOM 804 C C . LYS A 1 109 ? -1.935 2.581 -18.835 1.00 88.56 109 LYS A C 1
ATOM 806 O O . LYS A 1 109 ? -1.849 1.522 -19.453 1.00 88.56 109 LYS A O 1
ATOM 811 N N . ALA A 1 110 ? -1.410 2.747 -17.621 1.00 88.12 110 ALA A N 1
ATOM 812 C CA . ALA A 1 110 ? -0.686 1.713 -16.886 1.00 88.12 110 ALA A CA 1
ATOM 813 C C . ALA A 1 110 ? -1.565 0.491 -16.624 1.00 88.12 110 ALA A C 1
ATOM 815 O O . ALA A 1 110 ? -1.134 -0.629 -16.877 1.00 88.12 110 ALA A O 1
ATOM 816 N N . ARG A 1 111 ? -2.823 0.690 -16.211 1.00 86.62 111 ARG A N 1
ATOM 817 C CA . ARG A 1 111 ? -3.780 -0.404 -16.006 1.00 86.62 111 ARG A CA 1
ATOM 818 C C . ARG A 1 111 ? -4.008 -1.194 -17.293 1.00 86.62 111 ARG A C 1
ATOM 820 O O . ARG A 1 111 ? -3.868 -2.414 -17.290 1.00 86.62 111 ARG A O 1
ATOM 827 N N . ARG A 1 112 ? -4.255 -0.505 -18.414 1.00 91.50 112 ARG A N 1
ATOM 828 C CA . ARG A 1 112 ? -4.414 -1.154 -19.728 1.00 91.50 112 ARG A CA 1
ATOM 829 C C . ARG A 1 112 ? -3.162 -1.921 -20.158 1.00 91.50 112 ARG A C 1
ATOM 831 O O . ARG A 1 112 ? -3.281 -3.016 -20.701 1.00 91.50 112 ARG A O 1
ATOM 838 N N . ILE A 1 113 ? -1.969 -1.371 -19.918 1.00 91.44 113 ILE A N 1
ATOM 839 C CA . ILE A 1 113 ? -0.690 -2.039 -20.216 1.00 91.44 113 ILE A CA 1
ATOM 840 C C . ILE A 1 113 ? -0.509 -3.279 -19.331 1.00 91.44 113 ILE A C 1
ATOM 842 O O . ILE A 1 113 ? -0.163 -4.342 -19.849 1.00 91.44 113 ILE A O 1
ATOM 846 N N . ALA A 1 114 ? -0.766 -3.161 -18.025 1.00 89.12 114 ALA A N 1
ATOM 847 C CA . ALA A 1 114 ? -0.652 -4.250 -17.059 1.00 89.12 114 ALA A CA 1
ATOM 848 C C . ALA A 1 114 ? -1.566 -5.422 -17.433 1.00 89.12 114 ALA A C 1
ATOM 850 O O . ALA A 1 114 ? -1.103 -6.558 -17.514 1.00 89.12 114 ALA A O 1
ATOM 851 N N . GLU A 1 115 ? -2.836 -5.141 -17.738 1.00 90.62 115 GLU A N 1
ATOM 852 C CA . GLU A 1 115 ? -3.820 -6.149 -18.142 1.00 90.62 115 GLU A CA 1
ATOM 853 C C . GLU A 1 115 ? -3.456 -6.800 -19.483 1.00 90.62 115 GLU A C 1
ATOM 855 O O . GLU A 1 115 ? -3.424 -8.027 -19.590 1.00 90.62 115 GLU A O 1
ATOM 860 N N . ARG A 1 116 ? -3.121 -5.995 -20.501 1.00 94.88 116 ARG A N 1
ATOM 861 C CA . ARG A 1 116 ? -2.812 -6.494 -21.850 1.00 94.88 116 ARG A CA 1
ATOM 862 C C . ARG A 1 116 ? -1.543 -7.342 -21.891 1.00 94.88 116 ARG A C 1
ATOM 864 O O . ARG A 1 116 ? -1.503 -8.342 -22.602 1.00 94.88 116 ARG A O 1
ATOM 871 N N . HIS A 1 117 ? -0.504 -6.935 -21.166 1.00 90.88 117 HIS A N 1
ATOM 872 C CA . HIS A 1 117 ? 0.821 -7.557 -21.243 1.00 90.88 117 HIS A CA 1
ATOM 873 C C . HIS A 1 117 ? 1.168 -8.419 -20.026 1.00 90.88 117 HIS A C 1
ATOM 875 O O . HIS A 1 117 ? 2.290 -8.915 -19.949 1.00 90.88 117 HIS A O 1
ATOM 881 N N . ARG A 1 118 ? 0.220 -8.612 -19.095 1.00 89.44 118 ARG A N 1
ATOM 882 C CA . ARG A 1 118 ? 0.408 -9.342 -17.827 1.00 89.44 118 ARG A CA 1
ATOM 883 C C . ARG A 1 118 ? 1.645 -8.871 -17.054 1.00 89.44 118 ARG A C 1
ATOM 885 O O . ARG A 1 118 ? 2.395 -9.677 -16.508 1.00 89.44 118 ARG A O 1
ATOM 892 N N . LEU A 1 119 ? 1.872 -7.559 -17.042 1.00 88.69 119 LEU A N 1
ATOM 893 C CA . LEU A 1 119 ? 2.993 -6.944 -16.333 1.00 88.69 119 LEU A CA 1
ATOM 894 C C . LEU A 1 119 ? 2.585 -6.548 -14.907 1.00 88.69 119 LEU A C 1
ATOM 896 O O . LEU A 1 119 ? 1.447 -6.117 -14.706 1.00 88.69 119 LEU A O 1
ATOM 900 N N . PRO A 1 120 ? 3.506 -6.616 -13.924 1.00 87.94 120 PRO A N 1
ATOM 901 C CA . PRO A 1 120 ? 3.311 -5.985 -12.623 1.00 87.94 120 PRO A CA 1
ATOM 902 C C . PRO A 1 120 ? 2.948 -4.507 -12.783 1.00 87.94 120 PRO A C 1
ATOM 904 O O . PRO A 1 120 ? 3.551 -3.801 -13.595 1.00 87.94 120 PRO A O 1
ATOM 907 N N . PHE A 1 121 ? 1.982 -4.031 -11.993 1.00 86.12 121 PHE A N 1
ATOM 908 C CA . PHE A 1 121 ? 1.417 -2.690 -12.164 1.00 86.12 121 PHE A CA 1
ATOM 909 C C . PHE A 1 121 ? 2.477 -1.577 -12.097 1.00 86.12 121 PHE A C 1
ATOM 911 O O . PHE A 1 121 ? 2.418 -0.646 -12.891 1.00 86.12 121 PHE A O 1
ATOM 918 N N . LEU A 1 122 ? 3.493 -1.697 -11.231 1.00 85.88 122 LEU A N 1
ATOM 919 C CA . LEU A 1 122 ? 4.585 -0.713 -11.153 1.00 85.88 122 LEU A CA 1
ATOM 920 C C . LEU A 1 122 ? 5.410 -0.631 -12.438 1.00 85.88 122 LEU A C 1
ATOM 922 O O . LEU A 1 122 ? 5.718 0.464 -12.899 1.00 85.88 122 LEU A O 1
ATOM 926 N N . LEU A 1 123 ? 5.734 -1.775 -13.047 1.00 88.44 123 LEU A N 1
ATOM 927 C CA . LEU A 1 123 ? 6.442 -1.799 -14.326 1.00 88.44 123 LEU A CA 1
ATOM 928 C C . LEU A 1 123 ? 5.559 -1.217 -15.434 1.00 88.44 123 LEU A C 1
ATOM 930 O O . LEU A 1 123 ? 6.037 -0.451 -16.264 1.00 88.44 123 LEU A O 1
ATOM 934 N N . ALA A 1 124 ? 4.259 -1.519 -15.422 1.00 89.50 124 ALA A N 1
ATOM 935 C CA . ALA A 1 124 ? 3.313 -0.928 -16.362 1.00 89.50 124 ALA A CA 1
ATOM 936 C C . ALA A 1 124 ? 3.161 0.594 -16.175 1.00 89.50 124 ALA A C 1
ATOM 938 O O . ALA A 1 124 ? 3.002 1.308 -17.164 1.00 89.50 124 ALA A O 1
ATOM 939 N N . LEU A 1 125 ? 3.260 1.095 -14.939 1.00 87.44 125 LEU A N 1
ATOM 940 C CA . LEU A 1 125 ? 3.253 2.524 -14.624 1.00 87.44 125 LEU A CA 1
ATOM 941 C C . LEU A 1 125 ? 4.510 3.215 -15.155 1.00 87.44 125 LEU A C 1
ATOM 943 O O . LEU A 1 125 ? 4.391 4.213 -15.858 1.00 87.44 125 LEU A O 1
ATOM 947 N N . GLN A 1 126 ? 5.691 2.625 -14.949 1.00 87.31 126 GLN A N 1
ATOM 948 C CA . GLN A 1 126 ? 6.942 3.132 -15.526 1.00 87.31 126 GLN A CA 1
ATOM 949 C C . GLN A 1 126 ? 6.894 3.184 -17.063 1.00 87.31 126 GLN A C 1
ATOM 951 O O . GLN A 1 126 ? 7.393 4.136 -17.662 1.00 87.31 126 GLN A O 1
ATOM 956 N N . VAL A 1 127 ? 6.256 2.204 -17.717 1.00 91.31 127 VAL A N 1
ATOM 957 C CA . VAL A 1 127 ? 6.033 2.231 -19.176 1.00 91.31 127 VAL A CA 1
ATOM 958 C C . VAL A 1 127 ? 5.022 3.308 -19.572 1.00 91.31 127 VAL A C 1
ATOM 960 O O . VAL A 1 127 ? 5.204 3.996 -20.578 1.00 91.31 127 VAL A O 1
ATOM 963 N N . ALA A 1 128 ? 3.949 3.485 -18.800 1.00 88.38 128 ALA A N 1
ATOM 964 C CA . ALA A 1 128 ? 2.939 4.502 -19.073 1.00 88.38 128 ALA A CA 1
ATOM 965 C C . ALA A 1 128 ? 3.509 5.927 -18.984 1.00 88.38 128 ALA A C 1
ATOM 967 O O . ALA A 1 128 ? 3.169 6.747 -19.844 1.00 88.38 128 ALA A O 1
ATOM 968 N N . GLU A 1 129 ? 4.390 6.162 -18.007 1.00 86.38 129 GLU A N 1
ATOM 969 C CA . GLU A 1 129 ? 5.155 7.395 -17.770 1.00 86.38 129 GLU A CA 1
ATOM 970 C C . GLU A 1 129 ? 6.319 7.597 -18.755 1.00 86.38 129 GLU A C 1
ATOM 972 O O . GLU A 1 129 ? 6.965 8.638 -18.725 1.00 86.38 129 GLU A O 1
ATOM 977 N N . GLY A 1 130 ? 6.610 6.624 -19.627 1.00 86.06 130 GLY A N 1
ATOM 978 C CA . GLY A 1 130 ? 7.712 6.713 -20.592 1.00 86.06 130 GLY A CA 1
ATOM 979 C C . GLY A 1 130 ? 9.107 6.524 -19.987 1.00 86.06 130 GLY A C 1
ATOM 980 O O . GLY A 1 130 ? 10.099 6.679 -20.690 1.00 86.06 130 GLY A O 1
ATOM 981 N N . ARG A 1 131 ? 9.204 6.139 -18.708 1.00 86.31 131 ARG A N 1
ATOM 982 C CA . ARG A 1 131 ? 10.478 5.862 -18.020 1.00 86.31 131 ARG A CA 1
ATOM 983 C C . ARG A 1 131 ? 11.116 4.545 -18.453 1.00 86.31 131 ARG A C 1
ATOM 985 O O . ARG A 1 131 ? 12.303 4.328 -18.233 1.00 86.31 131 ARG A O 1
ATOM 992 N N . LEU A 1 132 ? 10.323 3.638 -19.020 1.00 89.62 132 LEU A N 1
ATOM 993 C CA . LEU A 1 132 ? 10.773 2.315 -19.426 1.00 89.62 132 LEU A CA 1
ATOM 994 C C . LEU A 1 132 ? 10.082 1.885 -20.724 1.00 89.62 132 LEU A C 1
ATOM 996 O O . LEU A 1 132 ? 8.889 2.118 -20.908 1.00 89.62 132 LEU A O 1
ATOM 1000 N N . SER A 1 133 ? 10.799 1.209 -21.621 1.00 92.88 133 SER A N 1
ATOM 1001 C CA . SER A 1 133 ? 10.162 0.592 -22.792 1.00 92.88 133 SER A CA 1
ATOM 1002 C C . SER A 1 133 ? 9.409 -0.687 -22.406 1.00 92.88 133 SER A C 1
ATOM 1004 O O . SER A 1 133 ? 9.770 -1.384 -21.454 1.00 92.88 133 SER A O 1
ATOM 1006 N N . LEU A 1 134 ? 8.383 -1.057 -23.181 1.00 93.81 134 LEU A N 1
ATOM 1007 C CA . LEU A 1 134 ? 7.621 -2.292 -22.947 1.00 93.81 134 LEU A CA 1
ATOM 1008 C C . LEU A 1 134 ? 8.523 -3.543 -22.965 1.00 93.81 134 LEU A C 1
ATOM 1010 O O . LEU A 1 134 ? 8.345 -4.445 -22.148 1.00 93.81 134 LEU A O 1
ATOM 1014 N N . ALA A 1 135 ? 9.520 -3.577 -23.856 1.00 90.69 135 ALA A N 1
ATOM 1015 C CA . ALA A 1 135 ? 10.476 -4.679 -23.952 1.00 90.69 135 ALA A CA 1
ATOM 1016 C C . ALA A 1 135 ? 11.346 -4.793 -22.688 1.00 90.69 135 ALA A C 1
ATOM 1018 O O . ALA A 1 135 ? 11.498 -5.887 -22.140 1.00 90.69 135 ALA A O 1
ATOM 1019 N N . GLN A 1 136 ? 11.851 -3.664 -22.176 1.00 91.06 136 GLN A N 1
ATOM 1020 C CA . GLN A 1 136 ? 12.589 -3.626 -20.910 1.00 91.06 136 GLN A CA 1
ATOM 1021 C C . GLN A 1 136 ? 11.708 -4.065 -19.733 1.00 91.06 136 GLN A C 1
ATOM 1023 O O . GLN A 1 136 ? 12.174 -4.805 -18.870 1.00 91.06 136 GLN A O 1
ATOM 1028 N N . ALA A 1 137 ? 10.429 -3.674 -19.711 1.00 89.56 137 ALA A N 1
ATOM 1029 C CA . ALA A 1 137 ? 9.506 -4.043 -18.637 1.00 89.56 137 ALA A CA 1
ATOM 1030 C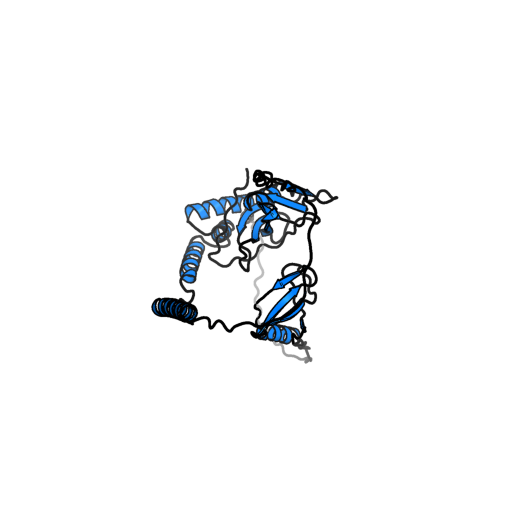 C . ALA A 1 137 ? 9.241 -5.551 -18.630 1.00 89.56 137 ALA A C 1
ATOM 1032 O O . ALA A 1 137 ? 9.258 -6.185 -17.578 1.00 89.56 137 ALA A O 1
ATOM 1033 N N . GLN A 1 138 ? 9.061 -6.147 -19.810 1.00 91.62 138 GLN A N 1
ATOM 1034 C CA . GLN A 1 138 ? 8.910 -7.594 -19.959 1.00 91.62 138 GLN A CA 1
ATOM 1035 C C . GLN A 1 138 ? 10.185 -8.362 -19.604 1.00 91.62 138 GLN A C 1
ATOM 1037 O O . GLN A 1 138 ? 10.093 -9.472 -19.079 1.00 91.62 138 GLN A O 1
ATOM 1042 N N . ALA A 1 139 ? 11.365 -7.812 -19.898 1.00 88.06 139 ALA A N 1
ATOM 1043 C CA . ALA A 1 139 ? 12.635 -8.406 -19.490 1.00 88.06 139 ALA A CA 1
ATOM 1044 C C . ALA A 1 139 ? 12.793 -8.370 -17.962 1.00 88.06 139 ALA A C 1
ATOM 1046 O O . ALA A 1 139 ? 13.049 -9.407 -17.356 1.00 88.06 139 ALA A O 1
ATOM 1047 N N . LYS A 1 140 ? 12.531 -7.218 -17.326 1.00 87.75 140 LYS A N 1
ATOM 1048 C CA . LYS A 1 140 ? 12.532 -7.083 -15.859 1.00 87.75 140 LYS A CA 1
ATOM 1049 C C . LYS A 1 140 ? 11.538 -8.030 -15.193 1.00 87.75 140 LYS A C 1
ATOM 1051 O O . LYS A 1 140 ? 11.912 -8.748 -14.275 1.00 87.75 140 LYS A O 1
ATOM 1056 N N . ALA A 1 141 ? 10.306 -8.112 -15.698 1.00 88.06 141 ALA A N 1
ATOM 1057 C CA . ALA A 1 141 ? 9.295 -9.024 -15.163 1.00 88.06 141 ALA A CA 1
ATOM 1058 C C . ALA A 1 141 ? 9.727 -10.502 -15.253 1.00 88.06 141 ALA A C 1
ATOM 1060 O O . ALA A 1 141 ? 9.532 -11.261 -14.304 1.00 88.06 141 ALA A O 1
ATOM 1061 N N . ARG A 1 142 ? 10.358 -10.908 -16.366 1.00 86.75 142 ARG A N 1
ATOM 1062 C CA . ARG A 1 142 ? 10.922 -12.259 -16.528 1.00 86.75 142 ARG A CA 1
ATOM 1063 C C . ARG A 1 142 ? 12.073 -12.522 -15.557 1.00 86.75 142 ARG A C 1
ATOM 1065 O O . ARG A 1 142 ? 12.103 -13.581 -14.937 1.00 86.75 142 ARG A O 1
ATOM 1072 N N . ASN A 1 143 ? 12.971 -11.555 -15.385 1.00 83.50 143 ASN A N 1
ATOM 1073 C CA . ASN A 1 143 ? 14.100 -11.667 -14.462 1.00 83.50 143 ASN A CA 1
ATOM 1074 C C . ASN A 1 143 ? 13.640 -11.729 -13.000 1.00 83.50 143 ASN A C 1
ATOM 1076 O O . ASN A 1 143 ? 14.175 -12.520 -12.232 1.00 83.50 143 ASN A O 1
ATOM 1080 N N . ALA A 1 144 ? 12.611 -10.967 -12.628 1.00 79.12 144 ALA A N 1
ATOM 1081 C CA . ALA A 1 144 ? 12.005 -11.011 -11.300 1.00 79.12 144 ALA A CA 1
ATOM 1082 C C . ALA A 1 144 ? 11.380 -12.382 -11.002 1.00 79.12 144 ALA A C 1
ATOM 1084 O O . ALA A 1 144 ? 11.603 -12.968 -9.941 1.00 79.12 144 ALA A O 1
ATOM 1085 N N . ALA A 1 145 ? 10.646 -12.936 -11.974 1.00 75.81 145 ALA A N 1
ATOM 1086 C CA . ALA A 1 145 ? 10.082 -14.277 -11.867 1.00 75.81 145 ALA A CA 1
ATOM 1087 C C . ALA A 1 145 ? 11.186 -15.344 -11.734 1.00 75.81 145 ALA A C 1
ATOM 1089 O O . ALA A 1 145 ? 11.083 -16.230 -10.886 1.00 75.81 145 ALA A O 1
ATOM 1090 N N . ALA A 1 146 ? 12.272 -15.223 -12.504 1.00 73.94 146 ALA A N 1
ATOM 1091 C CA . ALA A 1 146 ? 13.415 -16.131 -12.426 1.00 73.94 146 ALA A CA 1
ATOM 1092 C C . ALA A 1 146 ? 14.177 -16.012 -11.090 1.00 73.94 146 ALA A C 1
ATOM 1094 O O . ALA A 1 146 ? 14.487 -17.031 -10.474 1.00 73.94 146 ALA A O 1
ATOM 1095 N N . GLY A 1 147 ? 14.409 -14.795 -10.590 1.00 57.59 147 GLY A N 1
ATOM 1096 C CA . GLY A 1 147 ? 15.085 -14.539 -9.313 1.00 57.59 147 GLY A CA 1
ATOM 1097 C C . GLY A 1 147 ? 14.309 -15.054 -8.099 1.00 57.59 147 GLY A C 1
ATOM 1098 O O . GLY A 1 147 ? 14.912 -15.560 -7.157 1.00 57.59 147 GLY A O 1
ATOM 1099 N N . SER A 1 148 ? 12.971 -15.052 -8.153 1.00 52.22 148 SER A N 1
ATOM 1100 C CA . SER A 1 148 ? 12.137 -15.647 -7.096 1.00 52.22 148 SER A CA 1
ATOM 1101 C C . SER A 1 148 ? 12.291 -17.173 -6.968 1.00 52.22 148 SER A C 1
ATOM 1103 O O . SER A 1 148 ? 11.983 -17.743 -5.923 1.00 52.22 148 SER A O 1
ATOM 1105 N N . SER A 1 149 ? 12.821 -17.841 -8.001 1.00 48.00 149 SER A N 1
ATOM 1106 C CA . SER A 1 149 ? 13.112 -19.282 -7.986 1.00 48.00 149 SER A CA 1
ATOM 1107 C C . SER A 1 149 ? 14.531 -19.631 -7.513 1.00 48.00 149 SER A C 1
ATOM 1109 O O . SER A 1 149 ? 14.828 -20.808 -7.304 1.00 48.00 149 SER A O 1
ATOM 1111 N N . ALA A 1 150 ? 15.382 -18.619 -7.307 1.00 42.44 150 ALA A N 1
ATOM 1112 C CA . ALA A 1 150 ? 16.787 -18.746 -6.922 1.00 42.44 150 ALA A CA 1
ATOM 1113 C C . ALA A 1 150 ? 17.058 -18.335 -5.460 1.00 42.44 150 ALA A C 1
ATOM 1115 O O . ALA A 1 150 ? 18.197 -18.050 -5.098 1.00 42.44 150 ALA A O 1
ATOM 1116 N N . ALA A 1 151 ? 16.039 -18.336 -4.592 1.00 39.53 151 ALA A N 1
ATOM 1117 C CA . ALA A 1 151 ? 16.300 -18.457 -3.159 1.00 39.53 151 ALA A CA 1
ATOM 1118 C C . ALA A 1 151 ? 17.014 -19.802 -2.920 1.00 39.53 151 ALA A C 1
ATOM 1120 O O . ALA A 1 151 ? 16.607 -20.804 -3.524 1.00 39.53 151 ALA A O 1
ATOM 1121 N N . PRO A 1 152 ? 18.069 -19.867 -2.084 1.00 39.88 152 PRO A N 1
ATOM 1122 C CA . PRO A 1 152 ? 18.775 -21.112 -1.839 1.00 39.88 152 PRO A CA 1
ATOM 1123 C C . PRO A 1 152 ? 17.765 -22.096 -1.262 1.00 39.88 152 PRO A C 1
ATOM 1125 O O . PRO A 1 152 ? 17.260 -21.924 -0.153 1.00 39.88 152 PRO A O 1
ATOM 1128 N N . ARG A 1 153 ? 17.424 -23.125 -2.042 1.00 41.50 153 ARG A N 1
ATOM 1129 C CA . ARG A 1 153 ? 16.726 -24.295 -1.527 1.00 41.50 153 ARG A CA 1
ATOM 1130 C C . ARG A 1 153 ? 17.674 -24.922 -0.513 1.00 41.50 153 ARG A C 1
ATOM 1132 O O . ARG A 1 153 ? 18.506 -25.744 -0.882 1.00 41.50 153 ARG A O 1
ATOM 1139 N N . ALA A 1 154 ? 17.557 -24.532 0.753 1.00 45.56 154 ALA A N 1
ATOM 1140 C CA . ALA A 1 154 ? 17.924 -25.411 1.845 1.00 45.56 154 ALA A CA 1
ATOM 1141 C C . ALA A 1 154 ? 17.140 -26.697 1.579 1.00 45.56 154 ALA A C 1
ATOM 1143 O O . ALA A 1 154 ? 15.908 -26.709 1.641 1.00 45.56 154 ALA A O 1
ATOM 1144 N N . GLY A 1 155 ? 17.842 -27.726 1.104 1.00 43.50 155 GLY A N 1
ATOM 1145 C CA . GLY A 1 155 ? 17.249 -29.013 0.801 1.00 43.50 155 GLY A CA 1
ATOM 1146 C C . GLY A 1 155 ? 16.596 -29.519 2.072 1.00 43.50 155 GLY A C 1
ATOM 1147 O O . GLY A 1 155 ? 17.282 -29.940 2.996 1.00 43.50 155 GLY A O 1
ATOM 1148 N N . PHE A 1 156 ? 15.270 -29.431 2.139 1.00 53.69 156 PHE A N 1
ATOM 1149 C CA . PHE A 1 156 ? 14.500 -30.115 3.161 1.00 53.69 156 PHE A CA 1
ATOM 1150 C C . PHE A 1 156 ? 14.624 -31.600 2.843 1.00 53.69 156 PHE A C 1
ATOM 1152 O O . PHE A 1 156 ? 13.883 -32.154 2.026 1.00 53.69 156 PHE A O 1
ATOM 1159 N N . ASP A 1 157 ? 15.644 -32.222 3.422 1.00 64.38 157 ASP A N 1
ATOM 1160 C CA . ASP A 1 157 ? 15.897 -33.634 3.250 1.00 64.38 157 ASP A CA 1
ATOM 1161 C C . ASP A 1 157 ? 14.748 -34.371 3.942 1.00 64.38 157 ASP A C 1
ATOM 1163 O O . ASP A 1 157 ? 14.669 -34.440 5.170 1.00 64.38 157 ASP A O 1
ATOM 1167 N N . ARG A 1 158 ? 13.771 -34.853 3.158 1.00 67.38 158 ARG A N 1
ATOM 1168 C CA . ARG A 1 158 ? 12.552 -35.506 3.677 1.00 67.38 158 ARG A CA 1
ATOM 1169 C C . ARG A 1 158 ? 12.890 -36.616 4.672 1.00 67.38 158 ARG A C 1
ATOM 1171 O O . ARG A 1 158 ? 12.108 -36.875 5.579 1.00 67.38 158 ARG A O 1
ATOM 1178 N N . ARG A 1 159 ? 14.061 -37.239 4.530 1.00 68.56 159 ARG A N 1
ATOM 1179 C CA . ARG A 1 159 ? 14.578 -38.256 5.449 1.00 68.56 159 ARG A CA 1
ATOM 1180 C C . ARG A 1 159 ? 14.876 -37.687 6.839 1.00 68.56 159 ARG A C 1
ATOM 1182 O O . ARG A 1 159 ? 14.490 -38.311 7.820 1.00 68.56 159 ARG A O 1
ATOM 1189 N N . ALA A 1 160 ? 15.461 -36.493 6.938 1.00 68.62 160 ALA A N 1
ATOM 1190 C CA . ALA A 1 160 ? 15.738 -35.837 8.216 1.00 68.62 160 ALA A CA 1
ATOM 1191 C C . ALA A 1 160 ? 14.446 -35.450 8.958 1.00 68.62 160 ALA A C 1
ATOM 1193 O O . ALA A 1 160 ? 14.339 -35.657 10.165 1.00 68.62 160 ALA A O 1
ATOM 1194 N N . ALA A 1 161 ? 13.426 -34.980 8.230 1.00 74.81 161 ALA A N 1
ATOM 1195 C CA . ALA A 1 161 ? 12.120 -34.670 8.814 1.00 74.81 161 A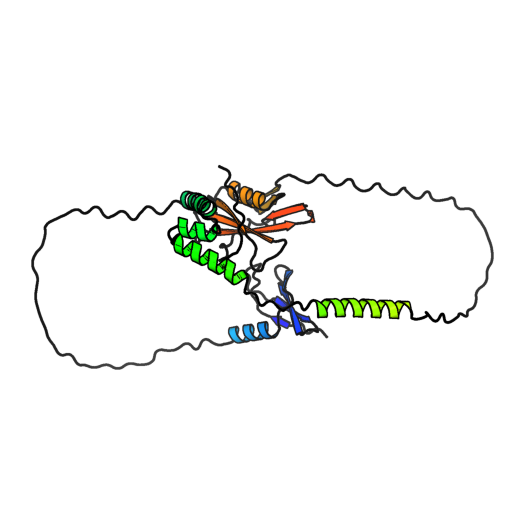LA A CA 1
ATOM 1196 C C . ALA A 1 161 ? 11.403 -35.927 9.349 1.00 74.81 161 ALA A C 1
ATOM 1198 O O . ALA A 1 161 ? 10.859 -35.904 10.451 1.00 74.81 161 ALA A O 1
ATOM 1199 N N . TRP A 1 162 ? 11.447 -37.043 8.611 1.00 81.00 162 TRP A N 1
ATOM 1200 C CA . TRP A 1 162 ? 10.876 -38.316 9.070 1.00 81.00 162 TRP A CA 1
ATOM 1201 C C . TRP A 1 162 ? 11.607 -38.892 10.289 1.00 81.00 162 TRP A C 1
ATOM 1203 O O . TRP A 1 162 ? 10.955 -39.409 11.195 1.00 81.00 162 TRP A O 1
ATOM 1213 N N . LEU A 1 163 ? 12.936 -38.760 10.351 1.00 81.81 163 LEU A N 1
ATOM 1214 C CA . LEU A 1 163 ? 13.724 -39.195 11.508 1.00 81.81 163 LEU A CA 1
ATOM 1215 C C . LEU A 1 163 ? 13.411 -38.369 12.761 1.00 81.81 163 LEU A C 1
ATOM 1217 O O . LEU A 1 163 ? 13.284 -38.943 13.841 1.00 81.81 163 LEU A O 1
ATOM 1221 N N . ALA A 1 164 ? 13.215 -37.053 12.624 1.00 74.44 164 ALA A N 1
ATOM 1222 C CA . ALA A 1 164 ? 12.826 -36.196 13.742 1.00 74.44 164 ALA A CA 1
ATOM 1223 C C . ALA A 1 164 ? 11.448 -36.586 14.308 1.00 74.44 164 ALA A C 1
ATOM 1225 O O . ALA A 1 164 ? 11.305 -36.750 15.517 1.00 74.44 164 ALA A O 1
ATOM 1226 N N . VAL A 1 165 ? 10.457 -36.827 13.441 1.00 83.56 165 VAL A N 1
ATOM 1227 C CA . VAL A 1 165 ? 9.114 -37.268 13.865 1.00 83.56 165 VAL A CA 1
ATOM 1228 C C . VAL A 1 165 ? 9.164 -38.641 14.544 1.00 83.56 165 VAL A C 1
ATOM 1230 O O . VAL A 1 165 ? 8.532 -38.835 15.584 1.00 83.56 165 VAL A O 1
ATOM 1233 N N . ALA A 1 166 ? 9.942 -39.581 14.002 1.00 83.31 166 ALA A N 1
ATOM 1234 C CA . ALA A 1 166 ? 10.114 -40.903 14.601 1.00 83.31 166 ALA A CA 1
ATOM 1235 C C . ALA A 1 166 ? 10.788 -40.827 15.984 1.00 83.31 166 ALA A C 1
ATOM 1237 O O . ALA A 1 166 ? 10.340 -41.489 16.922 1.00 83.31 166 ALA A O 1
ATOM 1238 N N . ALA A 1 167 ? 11.811 -39.981 16.136 1.00 81.81 167 ALA A N 1
ATOM 1239 C CA . ALA A 1 167 ? 12.497 -39.773 17.409 1.00 81.81 167 ALA A CA 1
ATOM 1240 C C . ALA A 1 167 ? 11.572 -39.147 18.467 1.00 81.81 167 ALA A C 1
ATOM 1242 O O . ALA A 1 167 ? 11.545 -39.608 19.609 1.00 81.81 167 ALA A O 1
ATOM 1243 N N . SER A 1 168 ? 10.760 -38.153 18.089 1.00 81.12 168 SER A N 1
ATOM 1244 C CA . SER A 1 168 ? 9.772 -37.549 18.992 1.00 81.12 168 SER A CA 1
ATOM 1245 C C . SER A 1 168 ? 8.689 -38.545 19.421 1.00 81.12 168 SER A C 1
ATOM 1247 O O . SER A 1 168 ? 8.319 -38.577 20.594 1.00 81.12 168 SER A O 1
ATOM 1249 N N . GLY A 1 169 ? 8.216 -39.395 18.503 1.00 86.62 169 GLY A N 1
ATOM 1250 C CA . GLY A 1 169 ? 7.254 -40.454 18.817 1.00 86.62 169 GLY A CA 1
ATOM 1251 C C . GLY A 1 169 ? 7.814 -41.496 19.789 1.00 86.62 169 GLY A C 1
ATOM 1252 O O . GLY A 1 169 ? 7.137 -41.875 20.745 1.00 86.62 169 GLY A O 1
ATOM 1253 N N . LEU A 1 170 ? 9.071 -41.910 19.597 1.00 86.44 170 LEU A N 1
ATOM 1254 C CA . LEU A 1 170 ? 9.748 -42.861 20.481 1.00 86.44 170 LEU A CA 1
ATOM 1255 C C . LEU A 1 170 ? 9.966 -42.281 21.888 1.00 86.44 170 LEU A C 1
ATOM 1257 O O . LEU A 1 170 ? 9.729 -42.972 22.875 1.00 86.44 170 LEU A O 1
ATOM 1261 N N . ALA A 1 171 ? 10.360 -41.008 21.994 1.00 83.50 171 ALA A N 1
ATOM 1262 C CA . ALA A 1 171 ? 10.541 -40.337 23.282 1.00 83.50 171 ALA A CA 1
ATOM 1263 C C . ALA A 1 171 ? 9.226 -40.238 24.075 1.00 83.50 171 ALA A C 1
ATOM 1265 O O . ALA A 1 171 ? 9.209 -40.490 25.281 1.00 83.50 171 ALA A O 1
ATOM 1266 N N . LEU A 1 172 ? 8.113 -39.931 23.398 1.00 83.75 172 LE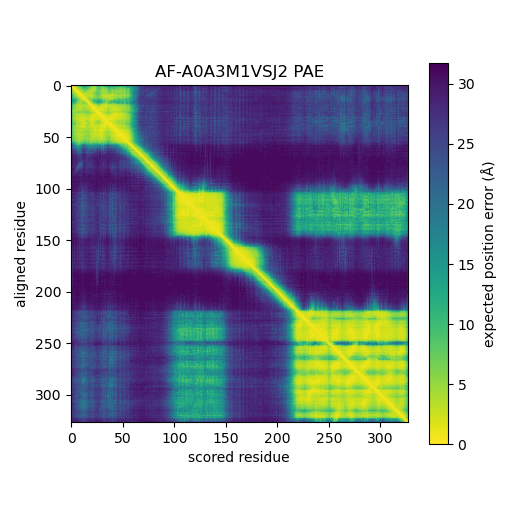U A N 1
ATOM 1267 C CA . LEU A 1 172 ? 6.796 -39.874 24.032 1.00 83.75 172 LEU A CA 1
ATOM 1268 C C . LEU A 1 172 ? 6.336 -41.261 24.507 1.00 83.75 172 LEU A C 1
ATOM 1270 O O . LEU A 1 172 ? 5.804 -41.396 25.608 1.00 83.75 172 LEU A O 1
ATOM 1274 N N . LEU A 1 173 ? 6.583 -42.298 23.701 1.00 84.56 173 LEU A N 1
ATOM 1275 C CA . LEU A 1 173 ? 6.274 -43.682 24.058 1.00 84.56 173 LEU A CA 1
ATOM 1276 C C . LEU A 1 173 ? 7.077 -44.137 25.286 1.00 84.56 173 LEU A C 1
ATOM 1278 O O . LEU A 1 173 ? 6.515 -44.749 26.188 1.00 84.56 173 LEU A O 1
ATOM 1282 N N . LEU A 1 174 ? 8.367 -43.795 25.359 1.00 83.31 174 LEU A N 1
ATOM 1283 C CA . LEU A 1 174 ? 9.210 -44.110 26.515 1.00 83.31 174 LEU A CA 1
ATOM 1284 C C . LEU A 1 174 ? 8.728 -43.406 27.789 1.00 83.31 174 LEU A C 1
ATOM 1286 O O . LEU A 1 174 ? 8.681 -44.036 28.841 1.00 83.31 174 LEU A O 1
ATOM 1290 N N . LEU A 1 175 ? 8.300 -42.143 27.695 1.00 80.31 175 LEU A N 1
ATOM 1291 C CA . LEU A 1 175 ? 7.695 -41.410 28.814 1.00 80.31 175 LEU A CA 1
ATOM 1292 C C . LEU A 1 175 ? 6.418 -42.090 29.325 1.00 80.31 175 LEU A C 1
ATOM 1294 O O . LEU A 1 175 ? 6.236 -42.221 30.534 1.00 80.31 175 LEU A O 1
ATOM 1298 N N . LEU A 1 176 ? 5.568 -42.574 28.417 1.00 76.62 176 LEU A N 1
ATOM 1299 C CA . LEU A 1 176 ? 4.327 -43.277 28.759 1.00 76.62 176 LEU A CA 1
ATOM 1300 C C . LEU A 1 176 ? 4.559 -44.682 29.339 1.00 76.62 176 LEU A C 1
ATOM 1302 O O . LEU A 1 176 ? 3.709 -45.181 30.073 1.00 76.62 176 LEU A O 1
ATOM 1306 N N . LEU A 1 177 ? 5.698 -45.309 29.034 1.00 77.75 177 LEU A N 1
ATOM 1307 C CA . LEU A 1 177 ? 6.077 -46.631 29.541 1.00 77.75 177 LEU A CA 1
ATOM 1308 C C . LEU A 1 177 ? 6.851 -46.580 30.867 1.00 77.75 177 LEU A C 1
ATOM 1310 O O . LEU A 1 177 ? 7.105 -47.634 31.449 1.00 77.75 177 LEU A O 1
ATOM 1314 N N . THR A 1 178 ? 7.214 -45.396 31.376 1.00 66.38 178 THR A N 1
ATOM 1315 C CA . THR A 1 178 ? 7.807 -45.299 32.718 1.00 66.38 178 THR A CA 1
ATOM 1316 C C . THR A 1 178 ? 6.736 -45.571 33.785 1.00 66.38 178 THR A C 1
ATOM 1318 O O . THR A 1 178 ? 5.758 -44.826 33.882 1.00 66.38 178 THR A O 1
ATOM 1321 N N . PRO A 1 179 ? 6.865 -46.635 34.603 1.00 58.25 179 PRO A N 1
ATOM 1322 C CA . PRO A 1 179 ? 5.902 -46.897 35.661 1.00 58.25 179 PRO A CA 1
ATOM 1323 C C . PRO A 1 179 ? 6.012 -45.787 36.708 1.00 58.25 179 PRO A C 1
ATOM 1325 O O . PRO A 1 179 ? 7.062 -45.607 37.330 1.00 58.25 179 PRO A O 1
ATOM 1328 N N . ARG A 1 180 ? 4.923 -45.036 36.919 1.00 56.22 180 ARG A N 1
ATOM 1329 C CA . ARG A 1 180 ? 4.803 -44.135 38.069 1.00 56.22 180 ARG A CA 1
ATOM 1330 C C . ARG A 1 180 ? 4.926 -44.973 39.336 1.00 56.22 180 ARG A C 1
ATOM 1332 O O . ARG A 1 180 ? 3.987 -45.667 39.714 1.00 56.22 180 ARG A O 1
ATOM 1339 N N . ARG A 1 181 ? 6.086 -44.909 39.992 1.00 46.94 181 ARG A N 1
ATOM 1340 C CA . ARG A 1 181 ? 6.224 -45.392 41.364 1.00 46.94 181 ARG A CA 1
ATOM 1341 C C . ARG A 1 181 ? 5.360 -44.510 42.258 1.00 46.94 181 ARG A C 1
ATOM 1343 O O . ARG A 1 181 ? 5.709 -43.365 42.527 1.00 46.94 181 ARG A O 1
ATOM 1350 N N . ALA A 1 182 ? 4.221 -45.056 42.665 1.00 50.94 182 ALA A N 1
ATOM 1351 C CA . ALA A 1 182 ? 3.518 -44.626 43.858 1.00 50.94 182 ALA A CA 1
ATOM 1352 C C . ALA A 1 182 ? 4.412 -44.943 45.068 1.00 50.94 182 ALA A C 1
ATOM 1354 O O . ALA A 1 182 ? 4.916 -46.059 45.186 1.00 50.94 182 ALA A O 1
ATOM 1355 N N . GLY A 1 183 ? 4.659 -43.936 45.902 1.00 37.31 183 GLY A N 1
ATOM 1356 C CA . GLY A 1 183 ? 5.308 -44.055 47.202 1.00 37.31 183 GLY A CA 1
ATOM 1357 C C . GLY A 1 183 ? 4.350 -43.513 48.258 1.00 37.31 183 GLY A C 1
ATOM 1358 O O . GLY A 1 183 ? 3.901 -42.377 48.135 1.00 37.31 183 GLY A O 1
ATOM 1359 N N . GLU A 1 184 ? 4.019 -44.391 49.196 1.00 40.16 184 GLU A N 1
ATOM 1360 C CA . GLU A 1 184 ? 2.984 -44.382 50.237 1.00 40.16 184 GLU A CA 1
ATOM 1361 C C . GLU A 1 184 ? 3.029 -43.273 51.312 1.00 40.16 184 GLU A C 1
ATOM 1363 O O . GLU A 1 184 ? 4.028 -42.590 51.520 1.00 40.16 184 GLU A O 1
ATOM 1368 N N . GLU A 1 185 ? 1.884 -43.184 52.001 1.00 48.41 185 GLU A N 1
ATOM 1369 C CA . GLU A 1 185 ? 1.445 -42.370 53.149 1.00 48.41 185 GLU A CA 1
ATOM 1370 C C . GLU A 1 185 ? 2.175 -42.576 54.496 1.00 48.41 185 GLU A C 1
ATOM 1372 O O . GLU A 1 185 ? 2.748 -43.634 54.743 1.00 48.41 185 GLU A O 1
ATOM 1377 N N . THR A 1 186 ? 2.028 -41.602 55.423 1.00 35.84 186 THR A N 1
ATOM 1378 C CA . THR A 1 186 ? 1.385 -41.697 56.783 1.00 35.84 186 THR A CA 1
ATOM 1379 C C . THR A 1 186 ? 1.611 -40.371 57.571 1.00 35.84 186 THR A C 1
ATOM 1381 O O . THR A 1 186 ? 2.750 -39.933 57.668 1.00 35.84 186 THR A O 1
ATOM 1384 N N . ALA A 1 187 ? 0.606 -39.518 57.887 1.00 41.31 187 ALA A N 1
ATOM 1385 C CA . ALA A 1 187 ? -0.394 -39.474 59.002 1.00 41.31 187 ALA A CA 1
ATOM 1386 C C . ALA A 1 187 ? 0.217 -39.245 60.424 1.00 41.31 187 ALA A C 1
ATOM 1388 O O . ALA A 1 187 ? 1.380 -39.611 60.568 1.00 41.31 187 ALA A O 1
ATOM 1389 N N . PRO A 1 188 ? -0.473 -38.727 61.493 1.00 50.16 188 PRO A N 1
ATOM 1390 C CA . PRO A 1 188 ? -1.930 -38.518 61.698 1.00 50.16 188 PRO A CA 1
ATOM 1391 C C . PRO A 1 188 ? -2.378 -37.281 62.560 1.00 50.16 188 PRO A C 1
ATOM 1393 O O . PRO A 1 188 ? -1.560 -36.575 63.140 1.00 50.16 188 PRO A O 1
ATOM 1396 N N . GLY A 1 189 ? -3.704 -37.116 62.739 1.00 31.03 189 GLY A N 1
ATOM 1397 C CA . GLY A 1 189 ? -4.328 -36.584 63.973 1.00 31.03 189 GLY A CA 1
ATOM 1398 C C . GLY A 1 189 ? -5.140 -35.284 63.841 1.00 31.03 189 GLY A C 1
ATOM 1399 O O . GLY A 1 189 ? -4.551 -34.243 63.602 1.00 31.03 189 GLY A O 1
ATOM 1400 N N . GLU A 1 190 ? -6.475 -35.342 63.988 1.00 34.84 190 GLU A N 1
ATOM 1401 C CA . GLU A 1 190 ? -7.235 -34.678 65.076 1.00 34.84 190 GLU A CA 1
ATOM 1402 C C . GLU A 1 190 ? -8.759 -34.951 64.959 1.00 34.84 190 GLU A C 1
ATOM 1404 O O . GLU A 1 190 ? -9.288 -35.230 63.883 1.00 34.84 190 GLU A O 1
ATOM 1409 N N . GLU A 1 191 ? -9.421 -34.939 66.115 1.00 35.25 191 GLU A N 1
ATOM 1410 C CA . GLU A 1 191 ? -10.748 -35.442 66.510 1.00 35.25 191 GLU A CA 1
ATOM 1411 C C . GLU A 1 191 ? -12.009 -34.809 65.865 1.00 35.25 191 GLU A C 1
ATOM 1413 O O . GLU A 1 191 ? -12.047 -33.637 65.502 1.00 35.25 191 GLU A O 1
ATOM 1418 N N . ALA A 1 192 ? -13.100 -35.592 65.832 1.00 40.22 192 ALA A N 1
ATOM 1419 C CA . ALA A 1 192 ? -14.507 -35.157 65.688 1.00 40.22 192 ALA A CA 1
ATOM 1420 C C . ALA A 1 192 ? -15.162 -35.050 67.088 1.00 40.22 192 ALA A C 1
ATOM 1422 O O . ALA A 1 192 ? -14.703 -35.805 67.951 1.00 40.22 192 ALA A O 1
ATOM 1423 N N . PRO A 1 193 ? -16.216 -34.224 67.375 1.00 53.41 193 PRO A N 1
ATOM 1424 C CA . PRO A 1 193 ? -17.641 -34.434 66.963 1.00 53.41 193 PRO A CA 1
ATOM 1425 C C . PRO A 1 193 ? -18.524 -33.117 66.931 1.00 53.41 193 PRO A C 1
ATOM 1427 O O . PRO A 1 193 ? -17.969 -32.038 67.108 1.00 53.41 193 PRO A O 1
ATOM 1430 N N . PRO A 1 194 ? -19.893 -33.103 66.874 1.00 51.06 194 PRO A N 1
ATOM 1431 C CA . PRO A 1 194 ? -20.874 -33.756 65.980 1.00 51.06 194 PRO A CA 1
ATOM 1432 C C . PRO A 1 194 ? -21.958 -32.733 65.432 1.00 51.06 194 PRO A C 1
ATOM 1434 O O . PRO A 1 194 ? -21.575 -31.598 65.156 1.00 51.06 194 PRO A O 1
ATOM 1437 N N . PRO A 1 195 ? -23.263 -33.037 65.154 1.00 62.47 195 PRO A N 1
ATOM 1438 C CA . PRO A 1 195 ? -23.914 -32.632 63.889 1.00 62.47 195 PRO A CA 1
ATOM 1439 C C . PRO A 1 195 ? -25.149 -31.706 64.036 1.00 62.47 195 PRO A C 1
ATOM 1441 O O . PRO A 1 195 ? -25.981 -31.927 64.909 1.00 62.47 195 PRO A O 1
ATOM 1444 N N . ALA A 1 196 ? -25.390 -30.747 63.130 1.00 37.81 196 ALA A N 1
ATOM 1445 C CA . ALA A 1 196 ? -26.738 -30.172 62.972 1.00 37.81 196 ALA A CA 1
ATOM 1446 C C . ALA A 1 196 ? -26.922 -29.292 61.726 1.00 37.81 196 ALA A C 1
ATOM 1448 O O . ALA A 1 196 ? -26.056 -28.510 61.355 1.00 37.81 196 ALA A O 1
ATOM 1449 N N . ALA A 1 197 ? -28.161 -29.348 61.235 1.00 39.44 197 ALA A N 1
ATOM 1450 C CA . ALA A 1 197 ? -28.889 -28.345 60.463 1.00 39.44 197 ALA A CA 1
ATOM 1451 C C . ALA A 1 197 ? -28.663 -28.287 58.942 1.00 39.44 197 ALA A C 1
ATOM 1453 O O . ALA A 1 197 ? -27.694 -27.757 58.406 1.00 39.44 197 ALA A O 1
ATOM 1454 N N . ALA A 1 198 ? -29.695 -28.792 58.265 1.00 48.56 198 ALA A N 1
ATOM 1455 C CA . ALA A 1 198 ? -30.034 -28.580 56.874 1.00 48.56 198 ALA A CA 1
ATOM 1456 C C . ALA A 1 198 ? -29.861 -27.120 56.421 1.00 48.56 198 ALA A C 1
ATOM 1458 O O . ALA A 1 198 ? -30.423 -26.198 57.013 1.00 48.56 198 ALA A O 1
ATOM 1459 N N . ALA A 1 199 ? -29.173 -26.936 55.296 1.00 39.44 199 ALA A N 1
ATOM 1460 C CA . ALA A 1 199 ? -29.233 -25.724 54.496 1.00 39.44 199 ALA A CA 1
ATOM 1461 C C . ALA A 1 199 ? -29.569 -26.115 53.052 1.00 39.44 199 ALA A C 1
ATOM 1463 O O . ALA A 1 199 ? -28.952 -27.004 52.467 1.00 39.44 199 ALA A O 1
ATOM 1464 N N . ALA A 1 200 ? -30.611 -25.478 52.529 1.00 46.28 200 ALA A N 1
ATOM 1465 C CA . ALA A 1 200 ? -31.245 -25.754 51.250 1.00 46.28 200 ALA A CA 1
ATOM 1466 C C . ALA A 1 200 ? -30.271 -25.726 50.047 1.00 46.28 200 ALA A C 1
ATOM 1468 O O . ALA A 1 200 ? -29.272 -24.999 50.077 1.00 46.28 200 ALA A O 1
ATOM 1469 N N . PRO A 1 201 ? -30.581 -26.444 48.948 1.00 43.50 201 PRO A N 1
ATOM 1470 C CA . PRO A 1 201 ? -29.834 -26.324 47.704 1.00 43.50 201 PRO A CA 1
ATOM 1471 C C . PRO A 1 201 ? -29.967 -24.891 47.177 1.00 43.50 201 PRO A C 1
ATOM 1473 O O . PRO A 1 201 ? -31.040 -24.472 46.747 1.00 43.50 201 PRO A O 1
ATOM 1476 N N . ARG A 1 202 ? -28.871 -24.125 47.208 1.00 41.56 202 ARG A N 1
ATOM 1477 C CA . ARG A 1 202 ? -28.772 -22.876 46.451 1.00 41.56 202 ARG A CA 1
ATOM 1478 C C . ARG A 1 202 ? -28.838 -23.220 44.970 1.00 41.56 202 ARG A C 1
ATOM 1480 O O . ARG A 1 202 ? -27.909 -23.797 44.405 1.00 41.56 202 ARG A O 1
ATOM 1487 N N . GLU A 1 203 ? -29.963 -22.860 44.380 1.00 45.97 203 GLU A N 1
ATOM 1488 C CA . GLU A 1 203 ? -30.235 -22.855 42.954 1.00 45.97 203 GLU A CA 1
ATOM 1489 C C . GLU A 1 203 ? -29.069 -22.169 42.222 1.00 45.97 203 GLU A C 1
ATOM 1491 O O . GLU A 1 203 ? -28.809 -20.975 42.390 1.00 45.97 203 GLU A O 1
ATOM 1496 N N . ARG A 1 204 ? -28.288 -22.955 41.468 1.00 46.28 204 ARG A N 1
ATOM 1497 C CA . ARG A 1 204 ? -27.250 -22.420 40.581 1.00 46.28 204 ARG A CA 1
ATOM 1498 C C . ARG A 1 204 ? -27.954 -21.547 39.539 1.00 46.28 204 ARG A C 1
ATOM 1500 O O . ARG A 1 204 ? -28.790 -22.085 38.812 1.00 46.28 204 ARG A O 1
ATOM 1507 N N . PRO A 1 205 ? -27.614 -20.253 39.401 1.00 46.50 205 PRO A N 1
ATOM 1508 C CA . PRO A 1 205 ? -28.112 -19.471 38.283 1.00 46.50 205 PRO A CA 1
ATOM 1509 C C . PRO A 1 205 ? -27.658 -20.146 36.987 1.00 46.50 205 PRO A C 1
ATOM 1511 O O . PRO A 1 205 ? -26.487 -20.501 36.827 1.00 46.50 205 PRO A O 1
ATOM 1514 N N . ALA A 1 206 ? -28.625 -20.387 36.105 1.00 56.03 206 ALA A N 1
ATOM 1515 C CA . ALA A 1 206 ? -28.437 -21.077 34.842 1.00 56.03 206 ALA A CA 1
ATOM 1516 C C . ALA A 1 206 ? -27.262 -20.486 34.034 1.00 56.03 206 ALA A C 1
ATOM 1518 O O . ALA A 1 206 ? -27.022 -19.273 34.089 1.00 56.03 206 ALA A O 1
ATOM 1519 N N . PRO A 1 207 ? -26.537 -21.312 33.256 1.00 53.19 207 PRO A N 1
ATOM 1520 C CA . PRO A 1 207 ? -25.512 -20.819 32.349 1.00 53.19 207 PRO A CA 1
ATOM 1521 C C . PRO A 1 207 ? -26.129 -19.781 31.408 1.00 53.19 207 PRO A C 1
ATOM 1523 O O . PRO A 1 207 ? -27.110 -20.052 30.711 1.00 53.19 207 PRO A O 1
ATOM 1526 N N . ARG A 1 208 ? -25.560 -18.571 31.414 1.00 57.78 208 ARG A N 1
ATOM 1527 C CA . ARG A 1 208 ? -25.914 -17.507 30.470 1.00 57.78 208 ARG A CA 1
ATOM 1528 C C . ARG A 1 208 ? -25.839 -18.087 29.050 1.00 57.78 208 ARG A C 1
ATOM 1530 O O . ARG A 1 208 ? -24.816 -18.693 28.724 1.00 57.78 208 ARG A O 1
ATOM 1537 N N . PRO A 1 209 ? -26.870 -17.913 28.203 1.00 56.22 209 PRO A N 1
ATOM 1538 C CA . PRO A 1 209 ? -26.787 -18.350 26.817 1.00 56.22 209 PRO A CA 1
ATOM 1539 C C . PRO A 1 209 ? -25.588 -17.666 26.139 1.00 56.22 209 PRO A C 1
ATOM 1541 O O . PRO A 1 209 ? -25.281 -16.516 26.480 1.00 56.22 209 PRO A O 1
ATOM 1544 N N . PRO A 1 210 ? -24.894 -18.350 25.209 1.00 60.34 210 PRO A N 1
ATOM 1545 C CA . PRO A 1 210 ? -23.762 -17.768 24.501 1.00 60.34 210 PRO A CA 1
ATOM 1546 C C . PRO A 1 210 ? -24.192 -16.442 23.876 1.00 60.34 210 PRO A C 1
ATOM 1548 O O . PRO A 1 210 ? -25.256 -16.352 23.254 1.00 60.34 210 PRO A O 1
ATOM 1551 N N . ALA A 1 211 ? -23.382 -15.403 24.090 1.00 60.41 211 ALA A N 1
ATOM 1552 C CA . ALA A 1 211 ? -23.598 -14.104 23.477 1.00 60.41 211 ALA A CA 1
ATOM 1553 C C . ALA A 1 211 ? -23.790 -14.314 21.971 1.00 60.41 211 ALA A C 1
ATOM 1555 O O . ALA A 1 211 ? -22.949 -14.931 21.314 1.00 60.41 211 ALA A O 1
ATOM 1556 N N . ARG A 1 212 ? -24.926 -13.851 21.433 1.00 51.06 212 ARG A N 1
ATOM 1557 C CA . ARG A 1 212 ? -25.153 -13.863 19.985 1.00 51.06 212 ARG A CA 1
ATOM 1558 C C . ARG A 1 212 ? -23.954 -13.169 19.324 1.00 51.06 212 ARG A C 1
ATOM 1560 O O . ARG A 1 212 ? -23.575 -12.100 19.811 1.00 51.06 212 ARG A O 1
ATOM 1567 N N . PRO A 1 213 ? -23.368 -13.731 18.251 1.00 55.00 213 PRO A N 1
ATOM 1568 C CA . PRO A 1 213 ? -22.350 -13.031 17.483 1.00 55.00 213 PRO A CA 1
ATOM 1569 C C . PRO A 1 213 ? -22.891 -11.652 17.113 1.00 55.00 213 PRO A C 1
ATOM 1571 O O . PRO A 1 213 ? -23.991 -11.553 16.559 1.00 55.00 213 PRO A O 1
ATOM 1574 N N . LEU A 1 214 ? -22.164 -10.590 17.473 1.00 54.84 214 LEU A N 1
ATOM 1575 C CA . LEU A 1 214 ? -22.511 -9.262 16.985 1.00 54.84 214 LEU A CA 1
ATOM 1576 C C . LEU A 1 214 ? -22.505 -9.325 15.449 1.00 54.84 214 LEU A C 1
ATOM 1578 O O . LEU A 1 214 ? -21.571 -9.894 14.876 1.00 54.84 214 LEU A O 1
ATOM 1582 N N . PRO A 1 215 ? -23.533 -8.783 14.775 1.00 46.78 215 PRO A N 1
ATOM 1583 C CA . PRO A 1 215 ? -23.551 -8.748 13.322 1.00 46.78 215 PRO A CA 1
ATOM 1584 C C . PRO A 1 215 ? -22.291 -8.023 12.824 1.00 46.78 215 PRO A C 1
ATOM 1586 O O . PRO A 1 215 ? -21.876 -7.040 13.449 1.00 46.78 215 PRO A O 1
ATOM 1589 N N . PRO A 1 216 ? -21.661 -8.487 11.728 1.00 51.09 216 PRO A N 1
ATOM 1590 C CA . PRO A 1 216 ? -20.464 -7.848 11.204 1.00 51.09 216 PRO A CA 1
ATOM 1591 C C . PRO A 1 216 ? -20.790 -6.387 10.894 1.00 51.09 216 PRO A C 1
ATOM 1593 O O . PRO A 1 216 ? -21.706 -6.095 10.122 1.00 51.09 216 PRO A O 1
ATOM 1596 N N . LYS A 1 217 ? -20.057 -5.458 11.517 1.00 54.53 217 LYS A N 1
ATOM 1597 C CA . LYS A 1 217 ? -20.123 -4.036 11.178 1.00 54.53 217 LYS A CA 1
ATOM 1598 C C . LYS A 1 217 ? -19.633 -3.874 9.737 1.00 54.53 217 LYS A C 1
ATOM 1600 O O . LYS A 1 217 ? -18.451 -3.700 9.480 1.00 54.53 217 LYS A O 1
ATOM 1605 N N . ALA A 1 218 ? -20.558 -3.919 8.784 1.00 56.41 218 ALA A N 1
ATOM 1606 C CA . ALA A 1 218 ? -20.298 -3.620 7.377 1.00 56.41 218 ALA A CA 1
ATOM 1607 C C . ALA A 1 218 ? -20.122 -2.109 7.115 1.00 56.41 218 ALA A C 1
ATOM 1609 O O . ALA A 1 218 ? -20.059 -1.680 5.964 1.00 56.41 218 ALA A O 1
ATOM 1610 N N . LEU A 1 219 ? -20.088 -1.283 8.166 1.00 79.00 219 LEU A N 1
ATOM 1611 C CA . LEU A 1 219 ? -20.077 0.165 8.044 1.00 79.00 219 LEU A CA 1
ATOM 1612 C C . LEU A 1 219 ? -18.640 0.688 7.995 1.00 79.00 219 LEU A C 1
ATOM 1614 O O . LEU A 1 219 ? -17.817 0.359 8.845 1.00 79.00 219 LEU A O 1
ATOM 1618 N N . VAL A 1 220 ? -18.365 1.545 7.014 1.00 83.88 220 VAL A N 1
ATOM 1619 C CA . VAL A 1 220 ? -17.160 2.374 7.018 1.00 83.88 220 VAL A CA 1
ATOM 1620 C C . VAL A 1 220 ? -17.323 3.436 8.103 1.00 83.88 220 VAL A C 1
ATOM 1622 O O . VAL A 1 220 ? -18.202 4.293 8.003 1.00 83.88 220 VAL A O 1
ATOM 1625 N N . GLU A 1 221 ? -16.482 3.391 9.129 1.00 89.25 221 GLU A N 1
ATOM 1626 C CA . GLU A 1 221 ? -16.468 4.373 10.212 1.00 89.25 221 GLU A CA 1
ATOM 1627 C C . GLU A 1 221 ? -15.418 5.451 9.922 1.00 89.25 221 GLU A C 1
ATOM 1629 O O . GLU A 1 221 ? -14.281 5.158 9.546 1.00 89.25 221 GLU A O 1
ATOM 1634 N N . LEU A 1 222 ? -15.807 6.717 10.081 1.00 90.81 222 LEU A N 1
ATOM 1635 C CA . LEU A 1 222 ? -14.960 7.880 9.829 1.00 90.81 222 LEU A CA 1
ATOM 1636 C C . LEU A 1 222 ? -14.725 8.642 11.127 1.00 90.81 222 LEU A C 1
ATOM 1638 O O . LEU A 1 222 ? -15.673 8.992 11.824 1.00 90.81 222 LEU A O 1
ATOM 1642 N N . GLN A 1 223 ? -13.470 8.969 11.400 1.00 89.75 223 GLN A N 1
ATOM 1643 C CA . GLN A 1 223 ? -13.060 9.808 12.521 1.00 89.75 223 GLN A CA 1
ATOM 1644 C C . GLN A 1 223 ? -12.387 11.059 11.956 1.00 89.75 223 GLN A C 1
ATOM 1646 O O . GLN A 1 223 ? -11.557 10.973 11.044 1.00 89.75 223 GLN A O 1
ATOM 1651 N N . ARG A 1 224 ? -12.764 12.234 12.465 1.00 90.25 224 ARG A N 1
ATOM 1652 C CA . ARG A 1 224 ? -12.193 13.524 12.064 1.00 90.25 224 ARG A CA 1
ATOM 1653 C C . ARG A 1 224 ? -11.583 14.233 13.264 1.00 90.25 224 ARG A C 1
ATOM 1655 O O . ARG A 1 224 ? -12.073 14.078 14.378 1.00 90.25 224 ARG A O 1
ATOM 1662 N N . THR A 1 225 ? -10.537 15.013 13.024 1.00 87.31 225 THR A N 1
ATOM 1663 C CA . THR A 1 225 ? -9.977 15.918 14.030 1.00 87.31 225 THR A CA 1
ATOM 1664 C C . THR A 1 225 ? -10.964 17.052 14.323 1.00 87.31 225 THR A C 1
ATOM 1666 O O . THR A 1 225 ? -11.900 17.290 13.555 1.00 87.31 225 THR A O 1
ATOM 1669 N N . ALA A 1 226 ? -10.727 17.808 15.399 1.00 85.38 226 ALA A N 1
ATOM 1670 C CA . ALA A 1 226 ? -11.495 19.022 15.696 1.00 85.38 226 ALA A CA 1
ATOM 1671 C C . ALA A 1 226 ? -11.435 20.057 14.551 1.00 85.38 226 ALA A C 1
ATOM 1673 O O . ALA A 1 226 ? -12.404 20.770 14.314 1.00 85.38 226 ALA A O 1
ATOM 1674 N N . GLY A 1 227 ? -10.333 20.083 13.789 1.00 81.06 227 GLY A N 1
ATOM 1675 C CA . GLY A 1 227 ? -10.171 20.901 12.580 1.00 81.06 227 GLY A CA 1
ATOM 1676 C C . GLY A 1 227 ? -10.867 20.341 11.333 1.00 81.06 227 GLY A C 1
ATOM 1677 O O . GLY A 1 227 ? -10.693 20.868 10.238 1.00 81.06 227 GLY A O 1
ATOM 1678 N N . GLY A 1 228 ? -11.629 19.250 11.464 1.00 84.00 228 GLY A N 1
ATOM 1679 C CA . GLY A 1 228 ? -12.356 18.621 10.365 1.00 84.00 228 GLY A CA 1
ATOM 1680 C C . GLY A 1 228 ? -11.485 17.793 9.416 1.00 84.00 228 GLY A C 1
ATOM 1681 O O . GLY A 1 228 ? -12.001 17.295 8.410 1.00 84.00 228 GLY A O 1
ATOM 1682 N N . GLU A 1 229 ? -10.199 17.603 9.712 1.00 87.56 229 GLU A N 1
ATOM 1683 C CA . GLU A 1 229 ? -9.313 16.743 8.925 1.00 87.56 229 GLU A CA 1
ATOM 1684 C C . GLU A 1 229 ? -9.595 15.268 9.194 1.00 87.56 229 GLU A C 1
ATOM 1686 O O . GLU A 1 229 ? -10.130 14.895 10.233 1.00 87.56 229 GLU A O 1
ATOM 1691 N N . LEU A 1 230 ? -9.252 14.402 8.244 1.00 90.31 230 LEU A N 1
ATOM 1692 C CA . LEU A 1 230 ? -9.497 12.972 8.378 1.00 90.31 230 LEU A CA 1
ATOM 1693 C C . LEU A 1 230 ? -8.460 12.349 9.320 1.00 90.31 230 LEU A C 1
ATOM 1695 O O . LEU A 1 230 ? -7.275 12.329 8.992 1.00 90.31 230 LEU A O 1
ATOM 1699 N N . ALA A 1 231 ? -8.915 11.848 10.469 1.00 91.88 231 ALA A N 1
ATOM 1700 C CA . ALA A 1 231 ? -8.064 11.331 11.542 1.00 91.88 231 ALA A CA 1
ATOM 1701 C C . ALA A 1 231 ? -8.047 9.801 11.623 1.00 91.88 231 ALA A C 1
ATOM 1703 O O . ALA A 1 231 ? -7.079 9.188 12.072 1.00 91.88 231 ALA A O 1
ATOM 1704 N N . GLY A 1 232 ? -9.130 9.166 11.179 1.00 92.94 232 GLY A N 1
ATOM 1705 C CA . GLY A 1 232 ? -9.234 7.719 11.167 1.00 92.94 232 GLY A CA 1
ATOM 1706 C C . GLY A 1 232 ? -10.292 7.218 10.197 1.00 92.94 232 GLY A C 1
ATOM 1707 O O . GLY A 1 232 ? -11.299 7.884 9.953 1.00 92.94 232 GLY A O 1
ATOM 1708 N N . ILE A 1 233 ? -10.052 6.038 9.636 1.00 94.69 233 ILE A N 1
ATOM 1709 C CA . ILE A 1 233 ? -11.010 5.305 8.807 1.00 94.69 233 ILE A CA 1
ATOM 1710 C C . ILE A 1 233 ? -10.950 3.846 9.225 1.00 94.69 233 ILE A C 1
ATOM 1712 O O . ILE A 1 233 ? -9.857 3.285 9.198 1.00 94.69 233 ILE A O 1
ATOM 1716 N N . THR A 1 234 ? -12.093 3.239 9.528 1.00 94.50 234 THR A N 1
ATOM 1717 C CA . THR A 1 234 ? -12.227 1.787 9.703 1.00 94.50 234 THR A CA 1
ATOM 1718 C C . THR A 1 234 ? -13.156 1.244 8.620 1.00 94.50 234 THR A C 1
ATOM 1720 O O . THR A 1 234 ? -14.217 1.816 8.378 1.00 94.50 234 THR A O 1
ATOM 1723 N N . ALA A 1 235 ? -12.767 0.167 7.935 1.00 93.75 235 ALA A N 1
ATOM 1724 C CA . ALA A 1 235 ? -13.585 -0.482 6.910 1.00 93.75 235 ALA A CA 1
ATOM 1725 C C . ALA A 1 235 ? -13.343 -2.004 6.848 1.00 93.75 235 ALA A C 1
ATOM 1727 O O . ALA A 1 235 ? -12.291 -2.471 7.284 1.00 93.75 235 ALA A O 1
ATOM 1728 N N . PRO A 1 236 ? -14.261 -2.796 6.259 1.00 92.25 236 PRO A N 1
ATOM 1729 C CA . PRO A 1 236 ? -14.108 -4.254 6.175 1.00 92.25 236 PRO A CA 1
ATOM 1730 C C . PRO A 1 236 ? -12.905 -4.725 5.343 1.00 92.25 236 PRO A C 1
ATOM 1732 O O . PRO A 1 236 ? -12.372 -5.805 5.586 1.00 92.25 236 PRO A O 1
ATOM 1735 N N . THR A 1 237 ? -12.461 -3.926 4.368 1.00 93.50 237 THR A N 1
ATOM 1736 C CA . THR A 1 237 ? -11.352 -4.260 3.462 1.00 93.50 237 THR A CA 1
ATOM 1737 C C . THR A 1 237 ? -10.353 -3.101 3.364 1.00 93.50 237 THR A C 1
ATOM 1739 O O . THR A 1 237 ? -10.747 -1.940 3.534 1.00 93.50 237 THR A O 1
ATOM 1742 N N . PRO A 1 238 ? -9.057 -3.363 3.097 1.00 94.19 238 PRO A N 1
ATOM 1743 C CA . PRO A 1 238 ? -8.064 -2.297 2.980 1.00 94.19 238 PRO A CA 1
ATOM 1744 C C . PRO A 1 238 ? -8.316 -1.399 1.759 1.00 94.19 238 PRO A C 1
ATOM 1746 O O . PRO A 1 238 ? -8.023 -0.206 1.807 1.00 94.19 238 PRO A O 1
ATOM 1749 N N . GLU A 1 239 ? -8.910 -1.931 0.690 1.00 94.31 239 GLU A N 1
ATOM 1750 C CA . GLU A 1 239 ? -9.300 -1.168 -0.498 1.00 94.31 239 GLU A CA 1
ATOM 1751 C C . GLU A 1 239 ? -10.346 -0.109 -0.141 1.00 94.31 239 GLU A C 1
ATOM 1753 O O . GLU A 1 239 ? -10.178 1.062 -0.477 1.00 94.31 239 GLU A O 1
ATOM 1758 N N . ALA A 1 240 ? -11.370 -0.485 0.635 1.00 93.19 240 ALA A N 1
ATOM 1759 C CA . ALA A 1 240 ? -12.409 0.440 1.080 1.00 93.19 240 ALA A CA 1
ATOM 1760 C C . ALA A 1 240 ? -11.851 1.557 1.980 1.00 93.19 240 ALA A C 1
ATOM 1762 O O . ALA A 1 240 ? -12.334 2.695 1.923 1.00 93.19 240 ALA A O 1
ATOM 1763 N N . VAL A 1 241 ? -10.815 1.262 2.781 1.00 94.62 241 VAL A N 1
ATOM 1764 C CA . VAL A 1 241 ? -10.081 2.281 3.551 1.00 94.62 241 VAL A CA 1
ATOM 1765 C C . VAL A 1 241 ? -9.407 3.279 2.609 1.00 94.62 241 VAL A C 1
ATOM 1767 O O . VAL A 1 241 ? -9.596 4.486 2.768 1.00 94.62 241 VAL A O 1
ATOM 1770 N N . LEU A 1 242 ? -8.654 2.793 1.616 1.00 95.12 242 LEU A N 1
ATOM 1771 C CA . LEU A 1 242 ? -7.926 3.638 0.667 1.00 95.12 242 LEU A CA 1
ATOM 1772 C C . LEU A 1 242 ? -8.869 4.490 -0.196 1.00 95.12 242 LEU A C 1
ATOM 1774 O O . LEU A 1 242 ? -8.673 5.699 -0.306 1.00 95.12 242 LEU A O 1
ATOM 1778 N N . GLU A 1 243 ? -9.918 3.895 -0.763 1.00 92.88 243 GLU A N 1
ATOM 1779 C CA . GLU A 1 243 ? -10.925 4.618 -1.551 1.00 92.88 243 GLU A CA 1
ATOM 1780 C C . GLU A 1 243 ? -11.578 5.727 -0.726 1.00 92.88 243 GLU A C 1
ATOM 1782 O O . GLU A 1 243 ? -11.739 6.866 -1.177 1.00 92.88 243 GLU A O 1
ATOM 1787 N N . THR A 1 244 ? -11.928 5.413 0.521 1.00 92.62 244 THR A N 1
ATOM 1788 C CA . THR A 1 244 ? -12.543 6.377 1.426 1.00 92.62 244 THR A CA 1
ATOM 1789 C C . THR A 1 244 ? -11.577 7.492 1.798 1.00 92.62 244 THR A C 1
ATOM 1791 O O . THR A 1 244 ? -11.991 8.653 1.808 1.00 92.62 244 THR A O 1
ATOM 1794 N N . PHE A 1 245 ? -10.305 7.173 2.038 1.00 93.31 245 PHE A N 1
ATOM 1795 C CA . PHE A 1 245 ? -9.258 8.161 2.277 1.00 93.31 245 PHE A CA 1
ATOM 1796 C C . PHE A 1 245 ? -9.131 9.122 1.092 1.00 93.31 245 PHE A C 1
ATOM 1798 O O . PHE A 1 245 ? -9.279 10.331 1.272 1.00 93.31 245 PHE A O 1
ATOM 1805 N N . CYS A 1 246 ? -8.956 8.595 -0.124 1.00 92.00 246 CYS A N 1
ATOM 1806 C CA . CYS A 1 246 ? -8.801 9.407 -1.330 1.00 92.00 246 CYS A CA 1
ATOM 1807 C C . CYS A 1 246 ? -10.026 10.293 -1.601 1.00 92.00 246 CYS A C 1
ATOM 1809 O O . CYS A 1 246 ? -9.877 11.459 -1.962 1.00 92.00 246 CYS A O 1
ATOM 1811 N N . ARG A 1 247 ? -11.235 9.771 -1.364 1.00 89.88 247 ARG A N 1
ATOM 1812 C CA . ARG A 1 247 ? -12.498 10.493 -1.570 1.00 89.88 247 ARG A CA 1
ATOM 1813 C C . ARG A 1 247 ? -12.776 11.563 -0.511 1.00 89.88 247 ARG A C 1
ATOM 1815 O O . ARG A 1 247 ? -13.370 12.588 -0.828 1.00 89.88 247 ARG A O 1
ATOM 1822 N N . ARG A 1 248 ? -12.433 11.315 0.759 1.00 88.75 248 ARG A N 1
ATOM 1823 C CA . ARG A 1 248 ? -12.823 12.176 1.898 1.00 88.75 248 ARG A CA 1
ATOM 1824 C C . ARG A 1 248 ? -11.730 13.132 2.361 1.00 88.75 248 ARG A C 1
ATOM 1826 O O . ARG A 1 248 ? -12.045 14.070 3.094 1.00 88.75 248 ARG A O 1
ATOM 1833 N N . ALA A 1 249 ? -10.485 12.939 1.934 1.00 82.50 249 ALA A N 1
ATOM 1834 C CA . ALA A 1 249 ? -9.393 13.889 2.136 1.00 82.50 249 ALA A CA 1
ATOM 1835 C C . ALA A 1 249 ? -9.486 15.057 1.130 1.00 82.50 249 ALA A C 1
ATOM 1837 O O . ALA A 1 249 ? -8.524 15.353 0.422 1.00 82.50 249 ALA A O 1
ATOM 1838 N N . SER A 1 250 ? -10.664 15.699 1.069 1.00 56.00 250 SER A N 1
ATOM 1839 C CA . SER A 1 250 ? -11.191 16.600 0.025 1.00 56.00 250 SER A CA 1
ATOM 1840 C C . SER A 1 250 ? -10.240 17.688 -0.488 1.00 56.00 250 SER A C 1
ATOM 1842 O O . SER A 1 250 ? -10.427 18.205 -1.583 1.00 56.00 250 SER A O 1
ATOM 1844 N N . TYR A 1 251 ? -9.198 18.025 0.266 1.00 60.09 251 TYR A N 1
ATOM 1845 C CA . TYR A 1 251 ? -8.223 19.056 -0.082 1.00 60.09 251 TYR A CA 1
ATOM 1846 C C . TYR A 1 251 ? -7.007 18.540 -0.865 1.00 60.09 251 TYR A C 1
ATOM 1848 O O . TYR A 1 251 ? -6.124 19.330 -1.196 1.00 60.09 251 TYR A O 1
ATOM 1856 N N . ARG A 1 252 ? -6.911 17.232 -1.147 1.00 66.44 252 ARG A N 1
ATOM 1857 C CA . ARG A 1 252 ? -5.653 16.632 -1.622 1.00 66.44 252 ARG A CA 1
ATOM 1858 C C . ARG A 1 252 ? -5.642 16.106 -3.066 1.00 66.44 252 ARG A C 1
ATOM 1860 O O . ARG A 1 252 ? -4.570 15.731 -3.517 1.00 66.44 252 ARG A O 1
ATOM 1867 N N . CYS A 1 253 ? -6.740 16.156 -3.834 1.00 79.88 253 CYS A N 1
ATOM 1868 C CA . CYS A 1 253 ? -6.788 15.636 -5.222 1.00 79.88 253 CYS A CA 1
ATOM 1869 C C . CYS A 1 253 ? -6.096 14.264 -5.351 1.00 79.88 253 CYS A C 1
ATOM 1871 O O . CYS A 1 253 ? -5.140 14.111 -6.115 1.00 79.88 253 CYS A O 1
ATOM 1873 N N . LEU A 1 254 ? -6.542 13.308 -4.534 1.00 89.38 254 LEU A N 1
ATOM 1874 C CA . LEU A 1 254 ? -5.910 12.002 -4.391 1.00 89.38 254 LEU A CA 1
ATOM 1875 C C . LEU A 1 254 ? -6.515 10.986 -5.352 1.00 89.38 254 LEU A C 1
ATOM 1877 O O . LEU A 1 254 ? -7.733 10.933 -5.514 1.00 89.38 254 LEU A O 1
ATOM 1881 N N . GLU A 1 255 ? -5.668 10.150 -5.935 1.00 89.25 255 GLU A N 1
ATOM 1882 C CA . GLU A 1 255 ? -6.073 9.062 -6.822 1.00 89.25 255 GLU A CA 1
ATOM 1883 C C . GLU A 1 255 ? -5.596 7.724 -6.245 1.00 89.25 255 GLU A C 1
ATOM 1885 O O . GLU A 1 255 ? -4.389 7.558 -6.049 1.00 89.25 255 GLU A O 1
ATOM 1890 N N . PRO A 1 256 ? -6.506 6.786 -5.917 1.00 92.31 256 PRO A N 1
ATOM 1891 C CA . PRO A 1 256 ? -6.112 5.493 -5.374 1.00 92.31 256 PRO A CA 1
ATOM 1892 C C . PRO A 1 256 ? -5.387 4.681 -6.449 1.00 92.31 256 PRO A C 1
ATOM 1894 O O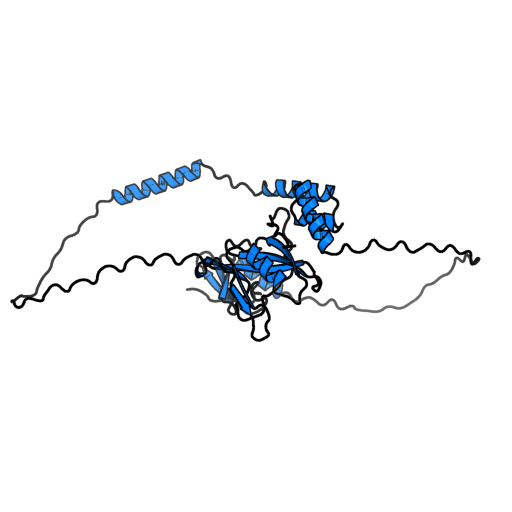 . PRO A 1 256 ? -5.827 4.626 -7.595 1.00 92.31 256 PRO A O 1
ATOM 1897 N N . VAL A 1 257 ? -4.283 4.039 -6.070 1.00 91.44 257 VAL A N 1
ATOM 1898 C CA . VAL A 1 257 ? -3.492 3.193 -6.972 1.00 91.44 257 VAL A CA 1
ATOM 1899 C C . VAL A 1 257 ? -3.654 1.723 -6.617 1.00 91.44 257 VAL A C 1
ATOM 1901 O O . VAL A 1 257 ? -4.039 0.915 -7.462 1.00 91.44 257 VAL A O 1
ATOM 1904 N N . GLY A 1 258 ? -3.385 1.349 -5.367 1.00 92.88 258 GLY A N 1
ATOM 1905 C CA . GLY A 1 258 ? -3.431 -0.057 -4.988 1.00 92.88 258 GLY A CA 1
ATOM 1906 C C . GLY A 1 258 ? -3.076 -0.341 -3.540 1.00 92.88 258 GLY A C 1
ATOM 1907 O O . GLY A 1 258 ? -2.630 0.539 -2.807 1.00 92.88 258 GLY A O 1
ATOM 1908 N N . ILE A 1 259 ? -3.252 -1.596 -3.140 1.00 95.56 259 ILE A N 1
ATOM 1909 C CA . ILE A 1 259 ? -2.831 -2.118 -1.844 1.00 95.56 259 ILE A CA 1
ATOM 1910 C C . ILE A 1 259 ? -1.541 -2.914 -2.030 1.00 95.56 259 ILE A C 1
ATOM 1912 O O . ILE A 1 259 ? -1.516 -3.932 -2.725 1.00 95.56 259 ILE A O 1
ATOM 1916 N N . GLY A 1 260 ? -0.467 -2.432 -1.408 1.00 92.62 260 GLY A N 1
ATOM 1917 C CA . GLY A 1 260 ? 0.831 -3.096 -1.361 1.00 92.62 260 GLY A CA 1
ATOM 1918 C C . GLY A 1 260 ? 1.144 -3.677 0.025 1.00 92.62 260 GLY A C 1
ATOM 1919 O O . GLY A 1 260 ? 0.494 -3.330 1.022 1.00 92.62 260 GLY A O 1
ATOM 1920 N N . PRO A 1 261 ? 2.132 -4.579 0.121 1.00 92.56 261 PRO A N 1
ATOM 1921 C CA . PRO A 1 261 ? 2.647 -5.039 1.405 1.00 92.56 261 PRO A CA 1
ATOM 1922 C C . PRO A 1 261 ? 3.476 -3.945 2.095 1.00 92.56 261 PRO A C 1
ATOM 1924 O O . PRO A 1 261 ? 3.947 -3.009 1.461 1.00 92.56 261 PRO A O 1
ATOM 1927 N N . THR A 1 262 ? 3.702 -4.063 3.403 1.00 88.44 262 THR A N 1
ATOM 1928 C CA . THR A 1 262 ? 4.777 -3.294 4.051 1.00 88.44 262 THR A CA 1
ATOM 1929 C C . THR A 1 262 ? 6.141 -3.907 3.747 1.00 88.44 262 THR A C 1
ATOM 1931 O O . THR A 1 262 ? 6.229 -5.094 3.435 1.00 88.44 262 THR A O 1
ATOM 1934 N N . LEU A 1 263 ? 7.206 -3.118 3.894 1.00 82.31 263 LEU A N 1
ATOM 1935 C CA . LEU A 1 263 ? 8.587 -3.598 3.917 1.00 82.31 263 LEU A CA 1
ATOM 1936 C C . LEU A 1 263 ? 9.187 -3.242 5.292 1.00 82.31 263 LEU A C 1
ATOM 1938 O O . LEU A 1 263 ? 9.244 -2.055 5.610 1.00 82.31 263 LEU A O 1
ATOM 1942 N N . PRO A 1 264 ? 9.563 -4.226 6.134 1.00 80.88 264 PRO A N 1
ATOM 1943 C CA . PRO A 1 264 ? 9.393 -5.673 5.947 1.00 80.88 264 PRO A CA 1
ATOM 1944 C C . PRO A 1 264 ? 7.913 -6.107 5.904 1.00 80.88 264 PRO A C 1
ATOM 1946 O O . PRO A 1 264 ? 7.023 -5.422 6.422 1.00 80.88 264 PRO A O 1
ATOM 1949 N N . MET A 1 265 ? 7.639 -7.257 5.274 1.00 79.19 265 MET A N 1
ATOM 1950 C CA . MET A 1 265 ? 6.277 -7.787 5.119 1.00 79.19 265 MET A CA 1
ATOM 1951 C C . MET A 1 265 ? 5.661 -8.137 6.474 1.00 79.19 265 MET A C 1
ATOM 1953 O O . MET A 1 265 ? 6.168 -8.989 7.199 1.00 79.19 265 MET A O 1
ATOM 1957 N N . ARG A 1 266 ? 4.526 -7.510 6.803 1.00 80.12 266 ARG A N 1
ATOM 1958 C CA . ARG A 1 266 ? 3.755 -7.797 8.019 1.00 80.12 266 ARG A CA 1
ATOM 1959 C C . ARG A 1 266 ? 2.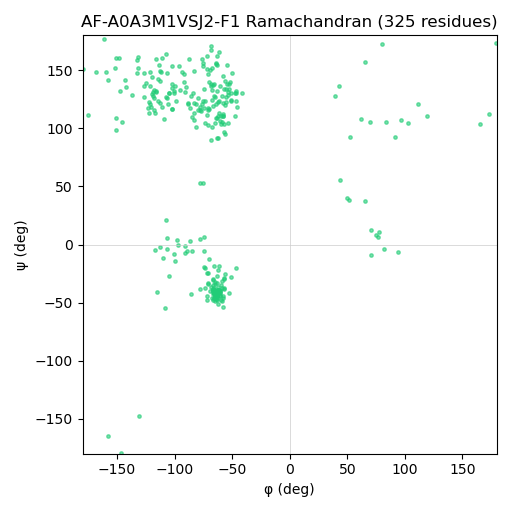355 -8.276 7.648 1.00 80.12 266 ARG A C 1
ATOM 1961 O O . ARG A 1 266 ? 1.644 -7.628 6.885 1.00 80.12 266 ARG A O 1
ATOM 1968 N N . SER A 1 267 ? 1.921 -9.399 8.220 1.00 79.50 267 SER A N 1
ATOM 1969 C CA . SER A 1 267 ? 0.645 -10.044 7.863 1.00 79.50 267 SER A CA 1
ATOM 1970 C C . SER A 1 267 ? -0.576 -9.148 8.100 1.00 79.50 267 SER A C 1
ATOM 1972 O O . SER A 1 267 ? -1.499 -9.160 7.285 1.00 79.50 267 SER A O 1
ATOM 1974 N N . ARG A 1 268 ? -0.545 -8.314 9.147 1.00 91.88 268 ARG A N 1
ATOM 1975 C CA . ARG A 1 268 ? -1.636 -7.411 9.557 1.00 91.88 268 ARG A CA 1
ATOM 1976 C C . ARG A 1 268 ? -1.482 -5.967 9.087 1.00 91.88 268 ARG A C 1
ATOM 1978 O O . ARG A 1 268 ? -2.313 -5.140 9.442 1.00 91.88 268 ARG A O 1
ATOM 1985 N N . THR A 1 269 ? -0.460 -5.652 8.299 1.00 93.44 269 THR A N 1
ATOM 1986 C CA . THR A 1 269 ? -0.239 -4.283 7.824 1.00 93.44 269 THR A CA 1
ATOM 1987 C C . THR A 1 269 ? -0.153 -4.262 6.310 1.00 93.44 269 THR A C 1
ATOM 1989 O O . THR A 1 269 ? 0.433 -5.143 5.681 1.00 93.44 269 THR A O 1
ATOM 1992 N N . ARG A 1 270 ? -0.772 -3.255 5.710 1.00 95.25 270 ARG A N 1
ATOM 1993 C CA . ARG A 1 270 ? -0.733 -2.973 4.280 1.00 95.25 270 ARG A CA 1
ATOM 1994 C C . ARG A 1 270 ? -0.453 -1.496 4.061 1.00 95.25 270 ARG A C 1
ATOM 1996 O O . ARG A 1 270 ? -0.677 -0.668 4.946 1.00 95.25 270 ARG A O 1
ATOM 2003 N N . LEU A 1 271 ? 0.031 -1.182 2.870 1.00 96.25 271 LEU A N 1
ATOM 2004 C CA . LEU A 1 271 ? 0.185 0.183 2.400 1.00 96.25 271 LEU A CA 1
ATOM 2005 C C . LEU A 1 271 ? -0.893 0.471 1.364 1.00 96.25 271 LEU A C 1
ATOM 2007 O O . LEU A 1 271 ? -0.981 -0.208 0.344 1.00 96.25 271 LEU A O 1
ATOM 2011 N N . GLY A 1 272 ? -1.716 1.477 1.642 1.00 96.12 272 GLY A N 1
ATOM 2012 C CA . GLY A 1 272 ? -2.624 2.052 0.662 1.00 96.12 272 GLY A CA 1
ATOM 2013 C C . GLY A 1 272 ? -1.868 3.070 -0.178 1.00 96.12 272 GLY A C 1
ATOM 2014 O O . GLY A 1 272 ? -1.522 4.138 0.322 1.00 96.12 272 GLY A O 1
ATOM 2015 N N . LEU A 1 273 ? -1.584 2.723 -1.427 1.00 95.31 273 LEU A N 1
ATOM 2016 C CA . LEU A 1 273 ? -0.806 3.523 -2.365 1.00 95.31 273 LEU A CA 1
ATOM 2017 C C . LEU A 1 273 ? -1.723 4.442 -3.157 1.00 95.31 273 LEU A C 1
ATOM 2019 O O . LEU A 1 273 ? -2.765 4.014 -3.657 1.00 95.31 273 LEU A O 1
ATOM 2023 N N . TYR A 1 274 ? -1.324 5.696 -3.303 1.00 93.56 274 TYR A N 1
ATOM 2024 C CA . TYR A 1 274 ? -2.100 6.696 -4.017 1.00 93.56 274 TYR A CA 1
ATOM 2025 C C . TYR A 1 274 ? -1.198 7.756 -4.651 1.00 93.56 274 TYR A C 1
ATOM 2027 O O . TYR A 1 274 ? -0.052 7.953 -4.247 1.00 93.56 274 TYR A O 1
ATOM 2035 N N . ILE A 1 275 ? -1.735 8.470 -5.634 1.00 90.94 275 ILE A N 1
ATOM 2036 C CA . ILE A 1 275 ? -1.081 9.623 -6.250 1.00 90.94 275 ILE A CA 1
ATOM 2037 C C . ILE A 1 275 ? -1.682 10.899 -5.670 1.00 90.94 275 ILE A C 1
ATOM 2039 O O . ILE A 1 275 ? -2.901 11.070 -5.628 1.00 90.94 275 ILE A O 1
ATOM 2043 N N . SER A 1 276 ? -0.817 11.804 -5.228 1.00 90.50 276 SER A N 1
ATOM 2044 C CA . SER A 1 276 ? -1.149 13.159 -4.805 1.00 90.50 276 SER A CA 1
ATOM 2045 C C . SER A 1 276 ? -0.581 14.147 -5.807 1.00 90.50 276 SER A C 1
ATOM 2047 O O . SER A 1 276 ? 0.629 14.267 -5.947 1.00 90.50 276 SER A O 1
ATOM 2049 N N . ARG A 1 277 ? -1.448 14.931 -6.452 1.00 83.88 277 ARG A N 1
ATOM 2050 C CA . ARG A 1 277 ? -1.012 15.974 -7.402 1.00 83.88 277 ARG A CA 1
ATOM 2051 C C . ARG A 1 277 ? -0.317 17.169 -6.748 1.00 83.88 277 ARG A C 1
ATOM 2053 O O . ARG A 1 277 ? 0.209 18.017 -7.451 1.00 83.88 277 ARG A O 1
ATOM 2060 N N . ARG A 1 278 ? -0.406 17.281 -5.422 1.00 84.44 278 ARG A N 1
ATOM 2061 C CA . ARG A 1 278 ? 0.143 18.400 -4.641 1.00 84.44 278 ARG A CA 1
ATOM 2062 C C . ARG A 1 278 ? 1.390 18.020 -3.844 1.00 84.44 278 ARG A C 1
ATOM 2064 O O . ARG A 1 278 ? 1.914 18.868 -3.137 1.00 84.44 278 ARG A O 1
ATOM 2071 N N . ALA A 1 279 ? 1.792 16.749 -3.870 1.00 83.25 279 ALA A N 1
ATOM 2072 C CA . ALA A 1 279 ? 2.961 16.284 -3.132 1.00 83.25 279 ALA A CA 1
ATOM 2073 C C . ALA A 1 279 ? 4.112 16.023 -4.101 1.00 83.25 279 ALA A C 1
ATOM 2075 O O . ALA A 1 279 ? 3.872 15.569 -5.217 1.00 83.25 279 ALA A O 1
ATOM 2076 N N . ASP A 1 280 ? 5.331 16.254 -3.627 1.00 82.88 280 ASP A N 1
ATOM 2077 C CA . ASP A 1 280 ? 6.562 15.824 -4.277 1.00 82.88 280 ASP A CA 1
ATOM 2078 C C . ASP A 1 280 ? 7.350 14.945 -3.279 1.00 82.88 280 ASP A C 1
ATOM 2080 O O . ASP A 1 280 ? 7.627 15.410 -2.168 1.00 82.88 280 ASP A O 1
ATOM 2084 N N . PRO A 1 281 ? 7.595 13.650 -3.566 1.00 85.19 281 PRO A N 1
ATOM 2085 C CA . PRO A 1 281 ? 7.144 12.917 -4.749 1.00 85.19 281 PRO A CA 1
ATOM 2086 C C . PRO A 1 281 ? 5.613 12.725 -4.784 1.00 85.19 281 PRO A C 1
ATOM 2088 O O . PRO A 1 281 ? 4.963 12.636 -3.730 1.00 85.19 281 PRO A O 1
ATOM 2091 N N . PRO A 1 282 ? 5.012 12.610 -5.986 1.00 84.50 282 PRO A N 1
ATOM 2092 C CA . PRO A 1 282 ? 3.562 12.488 -6.141 1.00 84.50 282 PRO A CA 1
ATOM 2093 C C . PRO A 1 282 ? 3.033 11.130 -5.680 1.00 84.50 282 PRO A C 1
ATOM 2095 O O . PRO A 1 282 ? 1.866 11.020 -5.299 1.00 84.50 282 PRO A O 1
ATOM 2098 N N . PHE A 1 283 ? 3.870 10.092 -5.689 1.00 89.25 283 PHE A N 1
ATOM 2099 C CA . PHE A 1 283 ? 3.488 8.750 -5.270 1.00 89.25 283 PHE A CA 1
ATOM 2100 C C . PHE A 1 283 ? 3.662 8.583 -3.757 1.00 89.25 283 PHE A C 1
ATOM 2102 O O . PHE A 1 283 ? 4.753 8.727 -3.202 1.00 89.25 283 PHE A O 1
ATOM 2109 N N . ARG A 1 284 ? 2.551 8.326 -3.069 1.00 93.62 284 ARG A N 1
ATOM 2110 C CA . ARG A 1 284 ? 2.445 8.375 -1.609 1.00 93.62 284 ARG A CA 1
ATOM 2111 C C . ARG A 1 284 ? 1.760 7.120 -1.082 1.00 93.62 284 ARG A C 1
ATOM 2113 O O . ARG A 1 284 ? 1.051 6.421 -1.806 1.00 93.62 284 ARG A O 1
ATOM 2120 N N . ALA A 1 285 ? 1.942 6.858 0.204 1.00 95.25 285 ALA A N 1
ATOM 2121 C CA . ALA A 1 285 ? 1.328 5.742 0.898 1.00 95.25 285 ALA A CA 1
ATOM 2122 C C . ALA A 1 285 ? 0.702 6.175 2.228 1.00 95.25 285 ALA A C 1
ATOM 2124 O O . ALA A 1 285 ? 1.199 7.074 2.912 1.00 95.25 285 ALA A O 1
ATOM 2125 N N . ILE A 1 286 ? -0.384 5.502 2.605 1.00 95.75 286 ILE A N 1
ATOM 2126 C CA . ILE A 1 286 ? -0.908 5.475 3.973 1.00 95.75 286 ILE A CA 1
ATOM 2127 C C . ILE A 1 286 ? -0.756 4.077 4.560 1.00 95.75 286 ILE A C 1
ATOM 2129 O O . ILE A 1 286 ? -0.850 3.072 3.853 1.00 95.75 286 ILE A O 1
ATOM 2133 N N . ARG A 1 287 ? -0.570 4.002 5.877 1.00 95.81 287 ARG A N 1
ATOM 2134 C CA . ARG A 1 287 ? -0.541 2.727 6.593 1.00 95.81 287 ARG A CA 1
ATOM 2135 C C . ARG A 1 287 ? -1.957 2.274 6.934 1.00 95.81 287 ARG A C 1
ATOM 2137 O O . ARG A 1 287 ? -2.723 3.031 7.527 1.00 95.81 287 ARG A O 1
ATOM 2144 N N . ILE A 1 288 ? -2.265 1.023 6.608 1.00 96.62 288 ILE A N 1
ATOM 2145 C CA . ILE A 1 288 ? -3.544 0.373 6.893 1.00 96.62 288 ILE A CA 1
ATOM 2146 C C . ILE A 1 288 ? -3.261 -0.873 7.735 1.00 96.62 288 ILE A C 1
ATOM 2148 O O . ILE A 1 288 ? -2.481 -1.737 7.337 1.00 96.62 288 ILE A O 1
ATOM 2152 N N . VAL A 1 289 ? -3.867 -0.962 8.913 1.00 95.81 289 VAL A N 1
ATOM 2153 C CA . VAL A 1 289 ? -3.622 -2.021 9.899 1.00 95.81 289 VAL A CA 1
ATOM 2154 C C . VAL A 1 289 ? -4.906 -2.799 10.137 1.00 95.81 289 VAL A C 1
ATOM 2156 O O . VAL A 1 289 ? -5.950 -2.208 10.394 1.00 95.81 289 VAL A O 1
ATOM 2159 N N . TYR A 1 290 ? -4.833 -4.122 10.088 1.00 94.44 290 TYR A N 1
ATOM 2160 C CA . TYR A 1 290 ? -5.935 -4.986 10.483 1.00 94.44 290 TYR A CA 1
ATOM 2161 C C . TYR A 1 290 ? -6.084 -4.991 12.008 1.00 94.44 290 TYR A C 1
ATOM 2163 O O . TYR A 1 290 ? -5.142 -5.326 12.733 1.00 94.44 290 TYR A O 1
ATOM 2171 N N . ARG A 1 291 ? -7.277 -4.639 12.488 1.00 92.44 291 ARG A N 1
ATOM 2172 C CA . ARG A 1 291 ? -7.661 -4.627 13.900 1.00 92.44 291 ARG A CA 1
ATOM 2173 C C . ARG A 1 291 ? -8.657 -5.760 14.152 1.00 92.44 291 ARG A C 1
ATOM 2175 O O . ARG A 1 291 ? -9.803 -5.664 13.713 1.00 92.44 291 ARG A O 1
ATOM 2182 N N . PRO A 1 292 ? -8.247 -6.840 14.842 1.00 86.88 292 PRO A N 1
ATOM 2183 C CA . PRO A 1 292 ? -9.131 -7.972 15.091 1.00 86.88 292 PRO A CA 1
ATOM 2184 C C . PRO A 1 292 ? -10.297 -7.602 16.013 1.00 86.88 292 PRO A C 1
ATOM 2186 O O . PRO A 1 292 ? -11.376 -8.153 15.836 1.00 86.88 292 PRO A O 1
ATOM 2189 N N . GLU A 1 293 ? -10.126 -6.648 16.940 1.00 87.06 293 GLU A N 1
ATOM 2190 C CA . GLU A 1 293 ? -11.224 -6.207 17.815 1.00 87.06 293 GLU A CA 1
ATOM 2191 C C . GLU A 1 293 ? -12.363 -5.569 17.002 1.00 87.06 293 GLU A C 1
ATOM 2193 O O . GLU A 1 293 ? -13.541 -5.848 17.221 1.00 87.06 293 GLU A O 1
ATOM 2198 N N . GLU A 1 294 ? -12.002 -4.764 16.002 1.00 82.81 294 GLU A N 1
ATOM 2199 C CA . GLU A 1 294 ? -12.935 -4.058 15.119 1.00 82.81 294 GLU A CA 1
ATOM 2200 C C . GLU A 1 294 ? -13.411 -4.923 13.938 1.00 82.81 294 GLU A C 1
ATOM 2202 O O . GLU A 1 294 ? -14.285 -4.498 13.187 1.00 82.81 294 GLU A O 1
ATOM 2207 N N . HIS A 1 295 ? -12.855 -6.133 13.775 1.00 85.31 295 HIS A N 1
ATOM 2208 C CA . HIS A 1 295 ? -13.103 -7.028 12.636 1.00 85.31 295 HIS A CA 1
ATOM 2209 C C . HIS A 1 295 ? -12.908 -6.324 11.282 1.00 85.31 295 HIS A C 1
ATOM 2211 O O . HIS A 1 295 ? -13.659 -6.541 10.330 1.00 85.31 295 HIS A O 1
ATOM 2217 N N . GLY A 1 296 ? -11.897 -5.455 11.197 1.00 91.75 296 GLY A N 1
ATOM 2218 C CA . GLY A 1 296 ? -11.725 -4.569 10.054 1.00 91.75 296 GLY A CA 1
ATOM 2219 C C . GLY A 1 296 ? -10.322 -3.995 9.916 1.00 91.75 296 GLY A C 1
ATOM 2220 O O . GLY A 1 296 ? -9.419 -4.231 10.717 1.00 91.75 296 GLY A O 1
ATOM 2221 N N . TRP A 1 297 ? -10.140 -3.236 8.848 1.00 95.44 297 TRP A N 1
ATOM 2222 C CA . TRP A 1 297 ? -8.920 -2.521 8.513 1.00 95.44 297 TRP A CA 1
ATOM 2223 C C . TRP A 1 297 ? -9.052 -1.065 8.913 1.00 95.44 297 TRP A C 1
ATOM 2225 O O . TRP A 1 297 ? -10.070 -0.436 8.636 1.00 95.44 297 TRP A O 1
ATOM 2235 N N . ARG A 1 298 ? -8.001 -0.522 9.522 1.00 95.25 298 ARG A N 1
ATOM 2236 C CA . ARG A 1 298 ? -7.970 0.843 10.027 1.00 95.25 298 ARG A CA 1
ATOM 2237 C C . ARG A 1 298 ? -6.775 1.621 9.490 1.00 95.25 298 ARG A C 1
ATOM 2239 O O . ARG A 1 298 ? -5.654 1.116 9.493 1.00 95.25 298 ARG A O 1
ATOM 2246 N N . ALA A 1 299 ? -7.000 2.864 9.082 1.00 95.81 299 ALA A N 1
ATOM 2247 C CA . ALA A 1 299 ? -5.950 3.855 8.855 1.00 95.81 299 ALA A CA 1
ATOM 2248 C C . ALA A 1 299 ? -6.086 4.997 9.866 1.00 95.81 299 ALA A C 1
ATOM 2250 O O . ALA A 1 299 ? -7.203 5.407 10.177 1.00 95.81 299 ALA A O 1
ATOM 2251 N N . GLY A 1 300 ? -4.954 5.524 10.339 1.00 93.31 300 GLY A N 1
ATOM 2252 C CA . GLY A 1 300 ? -4.907 6.591 11.344 1.00 93.31 300 GLY A CA 1
ATOM 2253 C C . GLY A 1 300 ? -5.112 6.125 12.786 1.00 93.31 300 GLY A C 1
ATOM 2254 O O . GLY A 1 300 ? -5.410 4.961 13.060 1.00 93.31 300 GLY A O 1
ATOM 2255 N N . ASP A 1 301 ? -4.917 7.057 13.713 1.00 90.94 301 ASP A N 1
ATOM 2256 C CA . ASP A 1 301 ? -5.071 6.861 15.157 1.00 90.94 301 ASP A CA 1
ATOM 2257 C C . ASP A 1 301 ? -6.408 7.413 15.687 1.00 90.94 301 ASP A C 1
ATOM 2259 O O . ASP A 1 301 ? -6.773 7.134 16.833 1.00 90.94 301 ASP A O 1
ATOM 2263 N N . GLY A 1 302 ? -7.173 8.130 14.852 1.00 89.44 302 GLY A N 1
ATOM 2264 C CA . GLY A 1 302 ? -8.435 8.768 15.225 1.00 89.44 302 GLY A CA 1
ATOM 2265 C C . GLY A 1 302 ? -8.293 10.118 15.920 1.00 89.44 302 GLY A C 1
ATOM 2266 O O . GLY A 1 302 ? -9.302 10.757 16.206 1.00 89.44 302 GLY A O 1
ATOM 2267 N N . LYS A 1 303 ? -7.062 10.550 16.195 1.00 89.50 303 LYS A N 1
ATOM 2268 C CA . LYS A 1 303 ? -6.744 11.762 16.959 1.00 89.50 303 LYS A CA 1
ATOM 2269 C C . LYS A 1 303 ? -6.029 12.791 16.093 1.00 89.50 303 LYS A C 1
ATOM 2271 O O . LYS A 1 303 ? -6.335 13.977 16.165 1.00 89.50 303 LYS A O 1
ATOM 2276 N N . SER A 1 304 ? -5.121 12.313 15.256 1.00 90.06 304 SER A N 1
ATOM 2277 C CA . SER A 1 304 ? -4.245 13.096 14.399 1.00 90.06 304 SER A CA 1
ATOM 2278 C C . SER A 1 304 ? -4.607 12.854 12.937 1.00 90.06 304 SER A C 1
ATOM 2280 O O . SER A 1 304 ? -5.128 11.787 12.605 1.00 90.06 304 SER A O 1
ATOM 2282 N N . PRO A 1 305 ? -4.323 13.803 12.032 1.00 90.62 305 PRO A N 1
ATOM 2283 C CA . PRO A 1 305 ? -4.529 13.594 10.604 1.00 90.62 305 PRO A CA 1
ATOM 2284 C C . PRO A 1 305 ? -3.805 12.331 10.134 1.00 90.62 305 PRO A C 1
ATOM 2286 O O . PRO A 1 305 ? -2.669 12.081 10.539 1.00 90.62 305 PRO A O 1
ATOM 2289 N N . ILE A 1 306 ? -4.453 11.536 9.277 1.00 93.12 306 ILE A N 1
ATOM 2290 C CA . ILE A 1 306 ? -3.874 10.273 8.803 1.00 93.12 306 ILE A CA 1
ATOM 2291 C C . ILE A 1 306 ? -2.500 10.555 8.169 1.00 93.12 306 ILE A C 1
ATOM 2293 O O . ILE A 1 306 ? -2.424 11.308 7.186 1.00 93.12 306 ILE A O 1
ATOM 2297 N N . PRO A 1 307 ? -1.416 9.956 8.700 1.00 91.12 307 PRO A N 1
ATOM 2298 C CA . PRO A 1 307 ? -0.075 10.233 8.224 1.00 91.12 307 PRO A CA 1
ATOM 2299 C C . PRO A 1 307 ? 0.102 9.686 6.810 1.00 91.12 307 PRO A C 1
ATOM 2301 O O . PRO A 1 307 ? -0.328 8.579 6.478 1.00 91.12 307 PRO A O 1
ATOM 2304 N N . SER A 1 308 ? 0.760 10.489 5.983 1.00 91.50 308 SER A N 1
ATOM 2305 C CA . SER A 1 308 ? 1.107 10.158 4.608 1.00 91.50 308 SER A CA 1
ATOM 2306 C C . SER A 1 308 ? 2.614 10.163 4.463 1.00 91.50 308 SER A C 1
ATOM 2308 O O . SER A 1 308 ? 3.248 11.177 4.752 1.00 91.50 308 SER A O 1
ATOM 2310 N N . VAL A 1 309 ? 3.159 9.080 3.930 1.00 91.69 309 VAL A N 1
ATOM 2311 C CA . VAL A 1 309 ? 4.591 8.927 3.666 1.00 91.69 309 VAL A CA 1
ATOM 2312 C C . VAL A 1 309 ? 4.842 8.795 2.160 1.00 91.69 309 VAL A C 1
ATOM 2314 O O . VAL A 1 309 ? 3.906 8.475 1.417 1.00 91.69 309 VAL A O 1
ATOM 2317 N N . PRO A 1 310 ? 6.067 9.058 1.674 1.00 91.12 310 PRO A N 1
ATOM 2318 C CA . PRO A 1 310 ? 6.482 8.620 0.346 1.00 91.12 310 PRO A CA 1
ATOM 2319 C C . PRO A 1 310 ? 6.225 7.120 0.177 1.00 91.12 310 PRO A C 1
ATOM 2321 O O . PRO A 1 310 ? 6.401 6.342 1.118 1.00 91.12 310 PRO A O 1
ATOM 2324 N N . ALA A 1 311 ? 5.748 6.714 -0.998 1.00 89.00 311 ALA A N 1
ATOM 2325 C CA . ALA A 1 311 ? 5.598 5.294 -1.279 1.00 89.00 311 ALA A CA 1
ATOM 2326 C C . ALA A 1 311 ? 6.986 4.628 -1.321 1.00 89.00 311 ALA A C 1
ATOM 2328 O O . ALA A 1 311 ? 7.910 5.221 -1.875 1.00 89.00 311 ALA A O 1
ATOM 2329 N N . PRO A 1 312 ? 7.149 3.427 -0.742 1.00 87.88 312 PRO A N 1
ATOM 2330 C CA . PRO A 1 312 ? 8.428 2.739 -0.784 1.00 87.88 312 PRO A CA 1
ATOM 2331 C C . PRO A 1 312 ? 8.740 2.267 -2.204 1.00 87.88 312 PRO A C 1
ATOM 2333 O O . PRO A 1 312 ? 7.837 1.891 -2.961 1.00 87.88 312 PRO A O 1
ATOM 2336 N N . ASP A 1 313 ? 10.029 2.202 -2.518 1.00 85.44 313 ASP A N 1
ATOM 2337 C CA . ASP A 1 313 ? 10.512 1.522 -3.711 1.00 85.44 313 ASP A CA 1
ATOM 2338 C C . ASP A 1 313 ? 10.349 0.015 -3.518 1.00 85.44 313 ASP A C 1
ATOM 2340 O O . ASP A 1 313 ? 11.080 -0.638 -2.770 1.00 85.44 313 ASP A O 1
ATOM 2344 N N . TYR A 1 314 ? 9.325 -0.547 -4.156 1.00 81.31 314 TYR A N 1
ATOM 2345 C CA . TYR A 1 314 ? 9.108 -1.982 -4.103 1.00 81.31 314 TYR A CA 1
ATOM 2346 C C . TYR A 1 314 ? 10.133 -2.706 -4.978 1.00 81.31 314 TYR A C 1
ATOM 2348 O O . TYR A 1 314 ? 10.310 -2.324 -6.138 1.00 81.31 314 TYR A O 1
ATOM 2356 N N . PRO A 1 315 ? 10.757 -3.785 -4.471 1.00 78.44 315 PRO A N 1
ATOM 2357 C CA . PRO A 1 315 ? 11.598 -4.627 -5.301 1.00 78.44 315 PRO A CA 1
ATOM 2358 C C . PRO A 1 315 ? 10.774 -5.282 -6.413 1.00 78.44 315 PRO A C 1
ATOM 2360 O O . PRO A 1 315 ? 9.560 -5.499 -6.291 1.00 78.44 315 PRO A O 1
ATOM 2363 N N . ASP A 1 316 ? 11.458 -5.622 -7.502 1.00 73.44 316 ASP A N 1
ATOM 2364 C CA . ASP A 1 316 ? 10.843 -6.293 -8.638 1.00 73.44 316 ASP A CA 1
ATOM 2365 C C . ASP A 1 316 ? 10.136 -7.590 -8.192 1.00 73.44 316 ASP A C 1
ATOM 2367 O O . ASP A 1 316 ? 10.675 -8.395 -7.432 1.00 73.44 316 ASP A O 1
ATOM 2371 N N . GLY A 1 317 ? 8.907 -7.798 -8.673 1.00 72.75 317 GLY A N 1
ATOM 2372 C CA . GLY A 1 317 ? 8.100 -8.987 -8.368 1.00 72.75 317 GLY A CA 1
ATOM 2373 C C . GLY A 1 317 ? 7.125 -8.843 -7.194 1.00 72.75 317 GLY A C 1
ATOM 2374 O O . GLY A 1 317 ? 6.289 -9.728 -7.005 1.00 72.75 317 GLY A O 1
ATOM 2375 N N . VAL A 1 318 ? 7.147 -7.733 -6.444 1.00 81.50 318 VAL A N 1
ATOM 2376 C CA . VAL A 1 318 ? 6.108 -7.468 -5.437 1.00 81.50 318 VAL A CA 1
ATOM 2377 C C . VAL A 1 318 ? 4.753 -7.244 -6.107 1.00 81.50 318 VAL A C 1
ATOM 2379 O O . VAL A 1 318 ? 4.596 -6.411 -7.003 1.00 81.50 318 VAL A O 1
ATOM 2382 N N . VAL A 1 319 ? 3.750 -7.986 -5.640 1.00 82.50 319 VAL A N 1
ATOM 2383 C CA . VAL A 1 319 ? 2.373 -7.874 -6.122 1.00 82.50 319 VAL A CA 1
ATOM 2384 C C . VAL A 1 319 ? 1.674 -6.726 -5.402 1.00 82.50 319 VAL A C 1
ATOM 2386 O O . VAL A 1 319 ? 1.552 -6.721 -4.178 1.00 82.50 319 VAL A O 1
ATOM 2389 N N . ILE A 1 320 ? 1.189 -5.765 -6.184 1.00 86.25 320 ILE A N 1
ATOM 2390 C CA . ILE A 1 320 ? 0.293 -4.704 -5.724 1.00 86.25 320 ILE A CA 1
ATOM 2391 C C . ILE A 1 320 ? -1.090 -5.007 -6.275 1.00 86.25 320 ILE A C 1
ATOM 2393 O O . ILE A 1 320 ? -1.254 -5.191 -7.483 1.00 86.25 320 ILE A O 1
ATOM 2397 N N . HIS A 1 321 ? -2.080 -5.043 -5.390 1.00 87.06 321 HIS A N 1
ATOM 2398 C CA . HIS A 1 321 ? -3.468 -5.255 -5.770 1.00 87.06 321 HIS A CA 1
ATOM 2399 C C . HIS A 1 321 ? -4.071 -3.918 -6.212 1.00 87.06 321 HIS A C 1
ATOM 2401 O O . HIS A 1 321 ? -4.180 -3.012 -5.382 1.00 87.06 321 HIS A O 1
ATOM 2407 N N . PRO A 1 322 ? -4.422 -3.744 -7.497 1.00 86.50 322 PRO A N 1
ATOM 2408 C CA . PRO A 1 322 ? -4.953 -2.477 -7.979 1.00 86.50 322 PRO A CA 1
ATOM 2409 C C . PRO A 1 322 ? -6.323 -2.202 -7.354 1.00 86.50 322 PRO A C 1
ATOM 2411 O O . PRO A 1 322 ? -7.170 -3.092 -7.275 1.00 86.50 322 PRO A O 1
ATOM 2414 N N . VAL A 1 323 ? -6.549 -0.955 -6.946 1.00 86.50 323 VAL A N 1
ATOM 2415 C CA . VAL A 1 323 ? -7.847 -0.491 -6.442 1.00 86.50 323 VAL A CA 1
ATOM 2416 C C . VAL A 1 323 ? -8.552 0.258 -7.563 1.00 86.50 323 VAL A C 1
ATOM 2418 O O . VAL A 1 323 ? -7.948 1.093 -8.236 1.00 86.50 323 VAL A O 1
ATOM 2421 N N . ARG A 1 324 ? -9.828 -0.055 -7.813 1.00 76.62 324 ARG A N 1
ATOM 2422 C CA . ARG A 1 324 ? -10.594 0.663 -8.834 1.00 76.62 324 ARG A CA 1
ATOM 2423 C C . ARG A 1 324 ? -10.851 2.079 -8.328 1.00 76.62 324 ARG A C 1
ATOM 2425 O O . ARG A 1 324 ? -11.549 2.269 -7.342 1.00 76.62 324 ARG A O 1
ATOM 2432 N N . GLY A 1 325 ? -10.317 3.077 -9.028 1.00 58.88 325 GLY A N 1
ATOM 2433 C CA . GLY A 1 325 ? -10.787 4.446 -8.860 1.00 58.88 325 GLY A CA 1
ATOM 2434 C C . GLY A 1 325 ? -12.278 4.480 -9.178 1.00 58.88 325 GLY A C 1
ATOM 2435 O O . GLY A 1 325 ? -12.662 4.215 -10.316 1.00 58.88 325 GLY A O 1
ATOM 2436 N N . GLY A 1 326 ? -13.112 4.729 -8.166 1.00 50.06 326 GLY A N 1
ATOM 2437 C CA . GLY A 1 326 ? -14.527 5.008 -8.376 1.00 50.06 326 GLY A CA 1
ATOM 2438 C C . GLY A 1 326 ? -14.644 6.223 -9.291 1.00 50.06 326 GLY A C 1
ATOM 2439 O O . GLY A 1 326 ? -14.226 7.316 -8.909 1.00 50.06 326 GLY A O 1
ATOM 2440 N N . SER A 1 327 ? -15.116 5.981 -10.512 1.00 36.97 327 SER A N 1
ATOM 2441 C CA . SER A 1 327 ? -15.475 6.990 -11.511 1.00 36.97 327 SER A CA 1
ATOM 2442 C C . SER A 1 327 ? -16.643 7.839 -11.039 1.00 36.97 327 SER A C 1
ATOM 2444 O O . SER A 1 327 ? -17.621 7.214 -10.566 1.00 36.97 327 SER A O 1
#

pLDDT: mean 72.24, std 20.22, range [28.55, 96.62]

Sequence (327 aa):
MSTACTVQFFCVTCGDGREMSAEEREDGLLDLVCGACGEHYSNIPREAVERFEAASSSPSEEAEPSGGGDEAATPRALRQKIEGETSEGTDQPAEEAPPEPRPRHAVEKARRIAERHRLPFLLALQVAEGRLSLAQAQAKARNAAAGSSAAPRAGFDRRAAWLAVAASGLALLLLLLTPRRAGEETAPGEEAPPPAAAAAPRERPAPRPPARPLPPKALVELQRTAGGELAGITAPTPEAVLETFCRRASYRCLEPVGIGPTLPMRSRTRLGLYISRRADPPFRAIRIVYRPEEHGWRAGDGKSPIPSVPAPDYPDGVVIHPVRGGS